Protein AF-A0A3S1CF19-F1 (afdb_monomer)

Nearest PDB structures (foldseek):
  8ibx-assembly1_C  TM=7.947E-01  e=5.192E-03  Bombyx mori
  8gh6-assembly1_A  TM=7.298E-01  e=7.192E-03  Bombyx mori
  8ibz-assembly1_C  TM=8.495E-01  e=3.475E-02  Bombyx mori

Secondary structure (DSSP, 8-state):
-HHHHHHHHHTTHHHHHHHHHTT---------B-TTS-B-HHHHHHHHHTT--THHHHHHHHHHHHHHHHHHHHHHHHHHHHHHTTTSGGGG-TT------TT--EEETTEEE--TTTSPEEETTEEE-TT--SHHHHHHHHHHHHHHHHHHHHS---HHHHHHHIIIIIHHHHHHHHHHS---HHHHHHHHHHHHHHHHHHHT--TT--HHHHH-SSSSS------HHHHHHHHHHHHHHHHHSSSS-----------------------

Foldseek 3Di:
DVVVQVVQQVQCPVVCVVCVVVVHDDDDQDFDADLLLDGDPSVLVVCVVVVQDDPSSVVVSNVSSVVSNVVSVVVVVVVCVVVVVVPPVVVVPPPDDDDDPPPDFDDRPNDTDDDLAVPWDDDPNDTAHPVNACPVVLVVLLVLLVVQLVVLVPDPDQLVVSQVCCAPPVLVVSLVSLLRHPHDLVSLVVSQVVVLVSNCVRVVHDPPDDPCNQCPPPDPDYDPHDRSSVVSVVSNVVVVVVVVVSPRDPDDDDPDDDDDDDDDDDDDDDD

Mean predicted aligned error: 18.98 Å

Organism: Elysia chlorotica (NCBI:txid188477)

Sequence (271 aa):
MEEAHIYKREKYLNLTKELRDAGYKAVIMPVEIGARGFIGSSAYDLLTKLSICGSGRTKAPKLLAEIAENSSQWIWSRR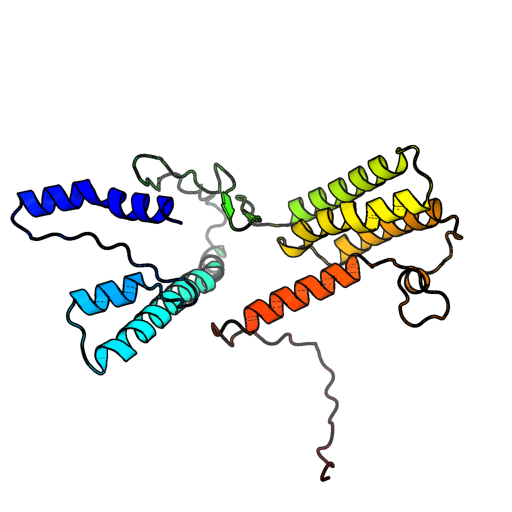NEMNEIQAEEVSQLVNKKRKVDASKIFTVAEQQIPTVSQEPVKSLGRWYDSSMKDTRRGLETTEQATEGLLAINRCGLHGKYKVWCLQFMLIPKLLWPLLVYEICSTTVEAIEAKINKFTRRWLGVPPGLTDVAMYCRTAKLKLPLKSILEEYKCGKARLFSMLEDSDGCKDSATFHKDGEEMESCHSCRSS

Solvent-accessible surface area (backbone atoms only — not comparable to full-atom values): 16645 Å² total; per-residue (Å²): 114,68,67,64,54,50,52,58,52,57,74,52,46,66,63,40,48,56,38,39,75,73,71,42,94,67,81,91,76,71,62,46,69,37,62,81,32,44,73,37,72,45,43,58,54,49,38,55,75,69,65,47,57,73,72,47,56,69,45,50,58,56,51,54,16,50,50,37,24,53,54,45,48,51,59,57,61,44,65,58,50,69,57,51,75,56,53,77,69,42,80,84,47,86,86,60,90,76,72,80,78,87,78,79,77,49,69,59,92,90,42,74,56,70,50,47,78,77,42,65,46,75,55,98,90,37,76,42,47,68,80,75,62,44,66,66,55,45,51,53,51,50,48,51,51,51,53,51,50,51,54,50,66,70,44,94,64,58,32,71,57,41,50,46,46,41,64,73,50,48,45,59,61,54,48,52,61,57,66,70,41,80,58,60,66,70,59,45,50,55,47,43,56,53,50,50,59,50,47,30,63,39,70,69,48,65,87,85,60,52,69,63,63,50,51,29,84,82,52,93,70,61,49,101,52,79,54,65,54,57,53,48,53,54,48,48,52,51,52,47,50,62,52,65,72,38,95,66,75,99,74,75,82,78,84,79,75,82,86,77,94,72,90,77,80,93,74,89,82,89,131

pLDDT: mean 73.04, std 21.35, range [25.11, 97.0]

Radius of gyration: 27.29 Å; Cα contacts (8 Å, |Δi|>4): 192; chains: 1; bounding box: 59×65×76 Å

Structure (mmCIF, N/CA/C/O backbone):
data_AF-A0A3S1CF19-F1
#
_entry.id   AF-A0A3S1CF19-F1
#
loop_
_atom_site.group_PDB
_atom_site.id
_atom_site.type_symbol
_atom_site.label_atom_id
_atom_site.label_alt_id
_atom_site.label_comp_id
_atom_site.label_asym_id
_atom_site.label_entity_id
_atom_site.label_seq_id
_atom_site.pdbx_PDB_ins_code
_atom_site.Cartn_x
_atom_site.Cartn_y
_atom_site.Cartn_z
_atom_site.occupancy
_atom_site.B_iso_or_equiv
_atom_site.auth_seq_id
_atom_site.auth_comp_id
_atom_site.auth_asym_id
_atom_site.auth_atom_id
_atom_site.pdbx_PDB_model_num
ATOM 1 N N . MET A 1 1 ? 3.106 -11.091 -27.776 1.00 47.53 1 MET A N 1
ATOM 2 C CA . MET A 1 1 ? 4.548 -11.411 -27.900 1.00 47.53 1 MET A CA 1
ATOM 3 C C . MET A 1 1 ? 4.976 -11.333 -29.365 1.00 47.53 1 MET A C 1
ATOM 5 O O . MET A 1 1 ? 5.947 -10.647 -29.650 1.00 47.53 1 MET A O 1
ATOM 9 N N . GLU A 1 2 ? 4.184 -11.898 -30.283 1.00 53.38 2 GLU A N 1
ATOM 10 C CA . GLU A 1 2 ? 4.379 -11.804 -31.742 1.00 53.38 2 GLU A CA 1
ATOM 11 C C . GLU A 1 2 ? 4.488 -10.361 -32.283 1.00 53.38 2 GLU A C 1
ATOM 13 O O . GLU A 1 2 ? 5.404 -10.049 -33.035 1.00 53.38 2 GLU A O 1
ATOM 18 N N . GLU A 1 3 ? 3.623 -9.442 -31.838 1.00 58.25 3 GLU A N 1
ATOM 19 C CA . GLU A 1 3 ? 3.576 -8.053 -32.341 1.00 58.25 3 GLU A CA 1
ATOM 20 C C . GLU A 1 3 ? 4.859 -7.250 -32.060 1.00 58.25 3 GLU A C 1
ATOM 22 O O . GLU A 1 3 ? 5.349 -6.521 -32.921 1.00 58.25 3 GLU A O 1
ATOM 27 N N . ALA A 1 4 ? 5.465 -7.426 -30.880 1.00 58.38 4 ALA A N 1
ATOM 28 C CA . ALA A 1 4 ? 6.726 -6.769 -30.530 1.00 58.38 4 ALA A CA 1
ATOM 29 C C . ALA A 1 4 ? 7.913 -7.342 -31.325 1.00 58.38 4 ALA A C 1
ATOM 31 O O . ALA A 1 4 ? 8.852 -6.615 -31.658 1.00 58.38 4 ALA A O 1
ATOM 32 N N . HIS A 1 5 ? 7.867 -8.637 -31.656 1.00 59.62 5 HIS A N 1
ATOM 33 C CA . HIS A 1 5 ? 8.849 -9.277 -32.530 1.00 59.62 5 HIS A CA 1
ATOM 34 C C . HIS A 1 5 ? 8.742 -8.784 -33.976 1.00 59.62 5 HIS A C 1
ATOM 36 O O . HIS A 1 5 ? 9.776 -8.529 -34.601 1.00 59.62 5 HIS A O 1
ATOM 42 N N . ILE A 1 6 ? 7.518 -8.611 -34.485 1.00 66.62 6 ILE A N 1
ATOM 43 C CA . ILE A 1 6 ? 7.246 -8.055 -35.817 1.00 66.62 6 ILE A CA 1
ATOM 44 C C . ILE A 1 6 ? 7.773 -6.619 -35.893 1.00 66.62 6 ILE A C 1
ATOM 46 O O . ILE A 1 6 ? 8.617 -6.327 -36.740 1.00 66.62 6 ILE A O 1
ATOM 50 N N . TYR A 1 7 ? 7.424 -5.772 -34.921 1.00 75.25 7 TYR A N 1
ATOM 51 C CA . TYR A 1 7 ? 7.901 -4.388 -34.852 1.00 75.25 7 TYR A CA 1
ATOM 52 C C . TYR A 1 7 ? 9.439 -4.279 -34.850 1.00 75.25 7 TYR A C 1
ATOM 54 O O . TYR A 1 7 ? 10.023 -3.511 -35.617 1.00 75.25 7 TYR A O 1
ATOM 62 N N . LYS A 1 8 ? 10.134 -5.084 -34.028 1.00 69.56 8 LYS A N 1
ATOM 63 C CA . LYS A 1 8 ? 11.612 -5.093 -33.974 1.00 69.56 8 LYS A CA 1
ATOM 64 C C . LYS A 1 8 ? 12.247 -5.519 -35.302 1.00 69.56 8 LYS A C 1
ATOM 66 O O . LYS A 1 8 ? 13.327 -5.034 -35.638 1.00 69.56 8 LYS A O 1
ATOM 71 N N . ARG A 1 9 ? 11.605 -6.427 -36.044 1.00 70.38 9 ARG A N 1
ATOM 72 C CA . ARG A 1 9 ? 12.078 -6.887 -37.357 1.00 70.38 9 ARG A CA 1
ATOM 73 C C . ARG A 1 9 ? 11.840 -5.827 -38.436 1.00 70.38 9 ARG A C 1
ATOM 75 O O . ARG A 1 9 ? 12.693 -5.653 -39.302 1.00 70.38 9 ARG A O 1
ATOM 82 N N . GLU A 1 10 ? 10.726 -5.106 -38.360 1.00 77.94 10 GLU A N 1
ATOM 83 C CA . GLU A 1 10 ? 10.344 -4.091 -39.345 1.00 77.94 10 GLU A CA 1
ATOM 84 C C . GLU A 1 10 ? 11.137 -2.786 -39.215 1.00 77.94 10 GLU A C 1
ATOM 86 O O . GLU A 1 10 ? 11.447 -2.149 -40.222 1.00 77.94 10 GLU A O 1
ATOM 91 N N . LYS A 1 11 ? 11.570 -2.439 -37.994 1.00 80.38 11 LYS A N 1
ATOM 92 C CA . LYS A 1 11 ? 12.299 -1.196 -37.686 1.00 80.38 11 LYS A CA 1
ATOM 93 C C . LYS A 1 11 ? 13.541 -0.947 -38.555 1.00 80.38 11 LYS A C 1
ATOM 95 O O . LYS A 1 11 ? 13.866 0.203 -38.829 1.00 80.38 11 LYS A O 1
ATOM 100 N N . TYR A 1 12 ? 14.238 -2.000 -38.986 1.00 81.19 12 TYR A N 1
ATOM 101 C CA . TYR A 1 12 ? 15.492 -1.894 -39.751 1.00 81.19 12 TYR A CA 1
ATOM 102 C C . TYR A 1 12 ? 15.366 -2.364 -41.209 1.00 81.19 12 TYR A C 1
ATOM 104 O O . TYR A 1 12 ? 16.373 -2.632 -41.871 1.00 81.19 12 TYR A O 1
ATOM 112 N N . LEU A 1 13 ? 14.138 -2.462 -41.735 1.00 81.75 13 LEU A N 1
ATOM 113 C CA . LEU A 1 13 ? 13.902 -2.894 -43.115 1.00 81.75 13 LEU A CA 1
ATOM 114 C C . LEU A 1 13 ? 14.466 -1.919 -44.148 1.00 81.75 13 LEU A C 1
ATOM 116 O O . LEU A 1 13 ? 15.074 -2.373 -45.114 1.00 81.75 13 LEU A O 1
ATOM 120 N N . ASN A 1 14 ? 14.315 -0.609 -43.938 1.00 84.25 14 ASN A N 1
ATOM 121 C CA . ASN A 1 14 ? 14.836 0.403 -44.866 1.00 84.25 14 ASN A CA 1
ATOM 122 C C . ASN A 1 14 ? 16.367 0.353 -44.939 1.00 84.25 14 ASN A C 1
ATOM 124 O O . ASN A 1 14 ? 16.919 0.211 -46.024 1.00 84.25 14 ASN A O 1
ATOM 128 N N . LEU A 1 15 ? 17.036 0.281 -43.783 1.00 84.62 15 LEU A N 1
ATOM 129 C CA . LEU A 1 15 ? 18.491 0.116 -43.709 1.00 84.62 15 LEU A CA 1
ATOM 130 C C . LEU A 1 15 ? 18.969 -1.168 -44.411 1.00 84.62 15 LEU A C 1
ATOM 132 O O . LEU A 1 15 ? 20.003 -1.194 -45.067 1.00 84.62 15 LEU A O 1
ATOM 136 N N . THR A 1 16 ? 18.200 -2.252 -44.304 1.00 83.00 16 THR A N 1
ATOM 137 C CA . THR A 1 16 ? 18.532 -3.520 -44.970 1.00 83.00 16 THR A CA 1
ATOM 138 C C . THR A 1 16 ? 18.382 -3.433 -46.488 1.00 83.00 16 THR A C 1
ATOM 140 O O . THR A 1 16 ? 19.134 -4.100 -47.198 1.00 83.00 16 THR A O 1
ATOM 143 N N . LYS A 1 17 ? 17.433 -2.634 -46.993 1.00 85.69 17 LYS A N 1
ATOM 144 C CA . LYS A 1 17 ? 17.280 -2.368 -48.431 1.00 85.69 17 LYS A CA 1
ATOM 145 C C . LYS A 1 17 ? 18.463 -1.559 -48.953 1.00 85.69 17 LYS A C 1
ATOM 147 O O . LYS A 1 17 ? 19.132 -2.033 -49.857 1.00 85.69 17 LYS A O 1
ATOM 152 N N . GLU A 1 18 ? 18.806 -0.458 -48.288 1.00 89.25 18 GLU A N 1
ATOM 153 C CA . GLU A 1 18 ? 19.963 0.377 -48.647 1.00 89.25 18 GLU A CA 1
ATOM 154 C C . GLU A 1 18 ? 21.270 -0.430 -48.690 1.00 89.25 18 GLU A C 1
ATOM 156 O O . GLU A 1 18 ? 22.051 -0.320 -49.633 1.00 89.25 18 GLU A O 1
ATOM 161 N N . LEU A 1 19 ? 21.488 -1.312 -47.708 1.00 86.38 19 LEU A N 1
ATOM 162 C CA . LEU A 1 19 ? 22.663 -2.185 -47.681 1.00 86.38 19 LEU A CA 1
ATOM 163 C C . LEU A 1 19 ? 22.677 -3.193 -48.838 1.00 86.38 19 LEU A C 1
ATOM 165 O O . LEU A 1 19 ? 23.743 -3.484 -49.374 1.00 86.38 19 LEU A O 1
ATOM 169 N N . ARG A 1 20 ? 21.515 -3.720 -49.238 1.00 88.19 20 ARG A N 1
ATOM 170 C CA . ARG A 1 20 ? 21.406 -4.638 -50.383 1.00 88.19 20 ARG A CA 1
ATOM 171 C C . ARG A 1 20 ? 21.598 -3.924 -51.712 1.00 88.19 20 ARG A C 1
ATOM 173 O O . ARG A 1 20 ? 22.269 -4.475 -52.579 1.00 88.19 20 ARG A O 1
ATOM 180 N N . ASP A 1 21 ? 21.079 -2.709 -51.836 1.00 90.31 21 ASP A N 1
ATOM 181 C CA . ASP A 1 21 ? 21.252 -1.862 -53.017 1.00 90.31 21 ASP A CA 1
ATOM 182 C C . ASP A 1 21 ? 22.724 -1.442 -53.180 1.00 90.31 21 ASP A C 1
ATOM 184 O O . ASP A 1 21 ? 23.239 -1.382 -54.293 1.00 90.31 21 ASP A O 1
ATOM 188 N N . ALA A 1 22 ? 23.446 -1.273 -52.067 1.00 91.06 22 ALA A N 1
ATOM 189 C CA . ALA A 1 22 ? 24.898 -1.090 -52.038 1.00 91.06 22 ALA A CA 1
ATOM 190 C C . ALA A 1 22 ? 25.710 -2.391 -52.256 1.00 91.06 22 ALA A C 1
ATOM 192 O O . ALA A 1 22 ? 26.938 -2.371 -52.181 1.00 91.06 22 ALA A O 1
ATOM 193 N N . GLY A 1 23 ? 25.051 -3.527 -52.518 1.00 90.56 23 GLY A N 1
ATOM 194 C CA . GLY A 1 23 ? 25.684 -4.811 -52.837 1.00 90.56 23 GLY A CA 1
ATOM 195 C C . GLY A 1 23 ? 26.024 -5.705 -51.637 1.00 90.56 23 GLY A C 1
ATOM 196 O O . GLY A 1 23 ? 26.622 -6.767 -51.819 1.00 90.56 23 GLY A O 1
ATOM 197 N N . TYR A 1 24 ? 25.639 -5.334 -50.412 1.00 87.50 24 TYR A N 1
ATOM 198 C CA . TYR A 1 24 ? 25.895 -6.136 -49.212 1.00 87.50 24 TYR A CA 1
ATOM 199 C C . TYR A 1 24 ? 24.787 -7.159 -48.936 1.00 87.50 24 TYR A C 1
ATOM 201 O O . TYR A 1 24 ? 23.587 -6.904 -49.061 1.00 87.50 24 TYR A O 1
ATOM 209 N N . LYS A 1 25 ? 25.178 -8.339 -48.443 1.00 80.88 25 LYS A N 1
ATOM 210 C CA . LYS A 1 25 ? 24.231 -9.365 -47.988 1.00 80.88 25 LYS A CA 1
ATOM 211 C C . LYS A 1 25 ? 23.787 -9.086 -46.548 1.00 80.88 25 LYS A C 1
ATOM 213 O O . LYS A 1 25 ? 24.444 -9.503 -45.601 1.00 80.88 25 LYS A O 1
ATOM 218 N N . ALA A 1 26 ? 22.649 -8.410 -46.386 1.00 81.69 26 ALA A N 1
ATOM 219 C CA . ALA A 1 26 ? 22.103 -8.037 -45.077 1.00 81.69 26 ALA A CA 1
ATOM 220 C C . ALA A 1 26 ? 20.913 -8.919 -44.632 1.00 81.69 26 ALA A C 1
ATOM 222 O O . ALA A 1 26 ? 19.978 -9.181 -45.405 1.00 81.69 26 ALA A O 1
ATOM 223 N N . VAL A 1 27 ? 20.936 -9.356 -43.364 1.00 80.06 27 VAL A N 1
ATOM 224 C CA . VAL A 1 27 ? 19.894 -10.167 -42.706 1.00 80.06 27 VAL A CA 1
ATOM 225 C C . VAL A 1 27 ? 19.562 -9.563 -41.340 1.00 80.06 27 VAL A C 1
ATOM 227 O O . VAL A 1 27 ? 20.445 -9.416 -40.501 1.00 80.06 27 VAL A O 1
ATOM 230 N N . ILE A 1 28 ? 18.283 -9.259 -41.099 1.00 82.88 28 ILE A N 1
ATOM 231 C CA . ILE A 1 28 ? 17.804 -8.759 -39.803 1.00 82.88 28 ILE A CA 1
ATOM 232 C C . ILE A 1 28 ? 17.510 -9.938 -38.882 1.00 82.88 28 ILE A C 1
ATOM 234 O O . ILE A 1 28 ? 16.749 -10.840 -39.243 1.00 82.88 28 ILE A O 1
ATOM 238 N N . MET A 1 29 ? 18.056 -9.899 -37.669 1.00 78.19 29 MET A N 1
ATOM 239 C CA . MET A 1 29 ? 17.714 -10.847 -36.614 1.00 78.19 29 MET A CA 1
ATOM 240 C C . MET A 1 29 ? 17.439 -10.116 -35.302 1.00 78.19 29 MET A C 1
ATOM 242 O O . MET A 1 29 ? 18.362 -9.540 -34.730 1.00 78.19 29 MET A O 1
ATOM 246 N N . PRO A 1 30 ? 16.185 -10.120 -34.818 1.00 79.38 30 PRO A N 1
ATOM 247 C CA . PRO A 1 30 ? 15.879 -9.594 -33.500 1.00 79.38 30 PRO A CA 1
ATOM 248 C C . PRO A 1 30 ? 16.393 -10.576 -32.447 1.00 79.38 30 PRO A C 1
ATOM 250 O O . PRO A 1 30 ? 16.004 -11.742 -32.443 1.00 79.38 30 PRO A O 1
ATOM 253 N N . VAL A 1 31 ? 17.263 -10.094 -31.567 1.00 82.88 31 VAL A N 1
ATOM 254 C CA . VAL A 1 31 ? 17.882 -10.886 -30.502 1.00 82.88 31 VAL A CA 1
ATOM 255 C C . VAL A 1 31 ? 17.415 -10.327 -29.172 1.00 82.88 31 VAL A C 1
ATOM 257 O O . VAL A 1 31 ? 17.463 -9.117 -28.952 1.00 82.88 31 VAL A O 1
ATOM 260 N N . GLU A 1 32 ? 16.925 -11.200 -28.301 1.00 81.19 32 GLU A N 1
ATOM 261 C CA . GLU A 1 32 ? 16.411 -10.804 -26.995 1.00 81.19 32 GLU A CA 1
ATOM 262 C C . GLU A 1 32 ? 17.394 -11.189 -25.896 1.00 81.19 32 GLU A C 1
ATOM 264 O O . GLU A 1 32 ? 17.657 -12.369 -25.664 1.00 81.19 32 GLU A O 1
ATOM 269 N N . ILE A 1 33 ? 17.927 -10.170 -25.223 1.00 83.00 33 ILE A N 1
ATOM 270 C CA . ILE A 1 33 ? 18.772 -10.311 -24.040 1.00 83.00 33 ILE A CA 1
ATOM 271 C C . ILE A 1 33 ? 18.174 -9.399 -22.968 1.00 83.00 33 ILE A C 1
ATOM 273 O O . ILE A 1 33 ? 17.975 -8.204 -23.190 1.00 83.00 33 ILE A O 1
ATOM 277 N N . GLY A 1 34 ? 17.804 -9.982 -21.835 1.00 75.94 34 GLY A N 1
ATOM 278 C CA . GLY A 1 34 ? 17.243 -9.276 -20.695 1.00 75.94 34 GLY A CA 1
ATOM 279 C C . GLY A 1 34 ? 18.326 -8.552 -19.904 1.00 75.94 34 GLY A C 1
ATOM 280 O O . GLY A 1 34 ? 19.457 -9.016 -19.811 1.00 75.94 34 GLY A 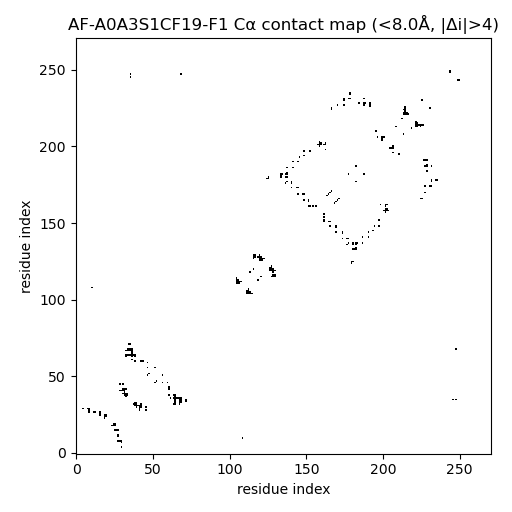O 1
ATOM 281 N N . ALA A 1 35 ? 17.949 -7.442 -19.271 1.00 72.12 35 ALA A N 1
ATOM 282 C CA . ALA A 1 35 ? 18.854 -6.633 -18.452 1.00 72.12 35 ALA A CA 1
ATOM 283 C C . ALA A 1 35 ? 19.465 -7.393 -17.256 1.00 72.12 35 ALA A C 1
ATOM 285 O O . ALA A 1 35 ? 20.487 -6.981 -16.741 1.00 72.12 35 ALA A O 1
ATOM 286 N N . ARG A 1 36 ? 18.868 -8.515 -16.830 1.00 70.88 36 ARG A N 1
ATOM 287 C CA . ARG A 1 36 ? 19.399 -9.404 -15.775 1.00 70.88 36 ARG A CA 1
ATOM 288 C C . ARG A 1 36 ? 20.125 -10.630 -16.337 1.00 70.88 36 ARG A C 1
ATOM 290 O O . ARG A 1 36 ? 19.996 -11.724 -15.802 1.00 70.88 36 ARG A O 1
ATOM 297 N N . GLY A 1 37 ? 20.709 -10.503 -17.524 1.00 72.31 37 GLY A N 1
ATOM 298 C CA . GLY A 1 37 ? 21.394 -11.613 -18.182 1.00 72.31 37 GLY A CA 1
ATOM 299 C C . GLY A 1 37 ? 20.486 -12.744 -18.691 1.00 72.31 37 GLY A C 1
ATOM 300 O O . GLY A 1 37 ? 20.975 -13.809 -19.058 1.00 72.31 37 GLY A O 1
ATOM 301 N N . PHE A 1 38 ? 19.163 -12.552 -18.758 1.00 79.50 38 PHE A N 1
ATOM 302 C CA . PHE A 1 38 ? 18.274 -13.546 -19.372 1.00 79.50 38 PHE A CA 1
ATOM 303 C C . PHE A 1 38 ? 18.522 -13.627 -20.882 1.00 79.50 38 PHE A C 1
ATOM 305 O O . PHE A 1 38 ? 18.544 -12.607 -21.564 1.00 79.50 38 PHE A O 1
ATOM 312 N N . ILE A 1 39 ? 18.646 -14.832 -21.431 1.00 82.88 39 ILE A N 1
ATOM 313 C CA . ILE A 1 39 ? 18.958 -15.038 -22.849 1.00 82.88 39 ILE A CA 1
ATOM 314 C C . ILE A 1 39 ? 17.767 -15.695 -23.533 1.00 82.88 39 ILE A C 1
ATOM 316 O O . ILE A 1 39 ? 17.426 -16.839 -23.233 1.00 82.88 39 ILE A O 1
ATOM 320 N N . GLY A 1 40 ? 17.150 -14.984 -24.476 1.00 78.31 40 GLY A N 1
ATOM 321 C CA . GLY A 1 40 ? 16.067 -15.524 -25.291 1.00 78.31 40 GLY A CA 1
ATOM 322 C C . GLY A 1 40 ? 16.552 -16.576 -26.293 1.00 78.31 40 GLY A C 1
ATOM 323 O O . GLY A 1 40 ? 17.715 -16.592 -26.702 1.00 78.31 40 GLY A O 1
ATOM 324 N N . SER A 1 41 ? 15.636 -17.433 -26.754 1.00 79.00 41 SER A N 1
ATOM 325 C CA . SER A 1 41 ? 15.902 -18.453 -27.787 1.00 79.00 41 SER A CA 1
ATOM 326 C C . SER A 1 41 ? 16.517 -17.860 -29.063 1.00 79.00 41 SER A C 1
ATOM 328 O O . SER A 1 41 ? 17.422 -18.448 -29.652 1.00 79.00 41 SER A O 1
ATOM 330 N N . SER A 1 42 ? 16.118 -16.638 -29.423 1.00 82.62 42 SER A N 1
ATOM 331 C CA . SER A 1 42 ? 16.636 -15.885 -30.572 1.00 82.62 42 SER A CA 1
ATOM 332 C C . SER A 1 42 ? 18.150 -15.633 -30.539 1.00 82.62 42 SER A C 1
ATOM 334 O O . SER A 1 42 ? 18.784 -15.558 -31.594 1.00 82.62 42 SER A O 1
ATOM 336 N N . ALA A 1 43 ? 18.762 -15.539 -29.355 1.00 81.88 43 ALA A N 1
ATOM 337 C CA . ALA A 1 43 ? 20.212 -15.410 -29.233 1.00 81.88 43 ALA A CA 1
ATOM 338 C C . ALA A 1 43 ? 20.928 -16.716 -29.609 1.00 81.88 43 ALA A C 1
ATOM 340 O O . ALA A 1 43 ? 21.968 -16.687 -30.264 1.00 81.88 43 ALA A O 1
ATOM 341 N N . TYR A 1 44 ? 20.352 -17.871 -29.272 1.00 81.56 44 TYR A N 1
ATOM 342 C CA . TYR A 1 44 ? 20.899 -19.169 -29.671 1.00 81.56 44 TYR A CA 1
ATOM 343 C C . TYR A 1 44 ? 20.784 -19.396 -31.186 1.00 81.56 44 TYR A C 1
ATOM 345 O O . TYR A 1 44 ? 21.700 -19.958 -31.799 1.00 81.56 44 TYR A O 1
ATOM 353 N N . ASP A 1 45 ? 19.715 -18.894 -31.806 1.00 82.38 45 ASP A N 1
ATOM 354 C CA . ASP A 1 45 ? 19.543 -18.910 -33.263 1.00 82.38 45 ASP A CA 1
ATOM 355 C C . ASP A 1 45 ? 20.578 -18.023 -33.972 1.00 82.38 45 ASP A C 1
ATOM 357 O O . ASP A 1 45 ? 21.142 -18.422 -34.997 1.00 82.38 45 ASP A O 1
ATOM 361 N N . LEU A 1 46 ? 20.887 -16.847 -33.406 1.00 85.00 46 LEU A N 1
ATOM 362 C CA . LEU A 1 46 ? 21.975 -15.985 -33.878 1.00 85.00 46 LEU A CA 1
ATOM 363 C C . LEU A 1 46 ? 23.318 -16.723 -33.829 1.00 85.00 46 LEU A C 1
ATOM 365 O O . LEU A 1 46 ? 24.023 -16.762 -34.835 1.00 85.00 46 LEU A O 1
ATOM 369 N N . LEU A 1 47 ? 23.668 -17.319 -32.685 1.00 84.38 47 LEU A N 1
ATOM 370 C CA . LEU A 1 47 ? 24.948 -18.019 -32.511 1.00 84.38 47 LEU A CA 1
ATOM 371 C C . LEU A 1 47 ? 25.100 -19.180 -33.502 1.00 84.38 47 LEU A C 1
ATOM 373 O O . LEU A 1 47 ? 26.180 -19.392 -34.051 1.00 84.38 47 LEU A O 1
ATOM 377 N N . THR A 1 48 ? 24.001 -19.885 -33.780 1.00 83.12 48 THR A N 1
ATOM 378 C CA . THR A 1 48 ? 23.968 -20.965 -34.773 1.00 83.12 48 THR A CA 1
ATOM 379 C C . THR A 1 48 ? 24.212 -20.426 -36.186 1.00 83.12 48 THR A C 1
ATOM 381 O O . THR A 1 48 ? 25.006 -20.994 -36.931 1.00 83.12 48 THR A O 1
ATOM 384 N N . LYS A 1 49 ? 23.602 -19.292 -36.552 1.00 82.56 49 LYS A N 1
ATOM 385 C CA . LYS A 1 49 ? 23.816 -18.648 -37.861 1.00 82.56 49 LYS A CA 1
ATOM 386 C C . LYS A 1 49 ? 25.199 -18.025 -38.024 1.00 82.56 49 LYS A C 1
ATOM 388 O O . LYS A 1 49 ? 25.717 -17.998 -39.135 1.00 82.56 49 LYS A O 1
ATOM 393 N N . LEU A 1 50 ? 25.809 -17.569 -36.933 1.00 83.69 50 LEU A N 1
ATOM 394 C CA . LEU A 1 50 ? 27.200 -17.112 -36.910 1.00 83.69 50 LEU A CA 1
ATOM 395 C C . LEU A 1 50 ? 28.207 -18.272 -36.883 1.00 83.69 50 LEU A C 1
ATOM 397 O O . LEU A 1 50 ? 29.407 -18.030 -36.811 1.00 83.69 50 LEU A O 1
ATOM 401 N N . SER A 1 51 ? 27.738 -19.524 -36.965 1.00 83.44 51 SER A N 1
ATOM 402 C CA . SER A 1 51 ? 28.574 -20.731 -36.943 1.00 83.44 51 SER A CA 1
ATOM 403 C C . SER A 1 51 ? 29.462 -20.832 -35.694 1.00 83.44 51 SER A C 1
ATOM 405 O O . SER A 1 51 ? 30.568 -21.371 -35.741 1.00 83.44 51 SER A O 1
ATOM 407 N N . ILE A 1 52 ? 28.982 -20.321 -34.553 1.00 78.56 52 ILE A N 1
ATOM 408 C CA . ILE A 1 52 ? 29.685 -20.431 -33.272 1.00 78.56 52 ILE A CA 1
ATOM 409 C C . ILE A 1 52 ? 29.443 -21.836 -32.713 1.00 78.56 52 ILE A C 1
ATOM 411 O O . ILE A 1 52 ? 28.367 -22.165 -32.209 1.00 78.56 52 ILE A O 1
ATOM 415 N N . CYS A 1 53 ? 30.471 -22.675 -32.818 1.00 73.69 53 CYS A N 1
ATOM 416 C CA . CYS A 1 53 ? 30.422 -24.098 -32.494 1.00 73.69 53 CYS A CA 1
ATOM 417 C C . CYS A 1 53 ? 31.256 -24.451 -31.249 1.00 73.69 53 CYS A C 1
ATOM 419 O O . CYS A 1 53 ? 32.074 -23.667 -30.763 1.00 73.69 53 CYS A O 1
ATOM 421 N N . GLY A 1 54 ? 31.048 -25.663 -30.725 1.00 76.06 54 GLY A N 1
ATOM 422 C CA . GLY A 1 54 ? 31.842 -26.215 -29.624 1.00 76.06 54 GLY A CA 1
ATOM 423 C C . GLY A 1 54 ? 31.756 -25.393 -28.334 1.00 76.06 54 GLY A C 1
ATOM 424 O O . GLY A 1 54 ? 30.676 -24.968 -27.923 1.00 76.06 54 GLY A O 1
ATOM 425 N N . SER A 1 55 ? 32.903 -25.149 -27.693 1.00 70.06 55 SER A N 1
ATOM 426 C CA . SER A 1 55 ? 32.991 -24.395 -26.432 1.00 70.06 55 SER A CA 1
ATOM 427 C C . SER A 1 55 ? 32.548 -22.930 -26.557 1.00 70.06 55 SER A C 1
ATOM 429 O O . SER A 1 55 ? 32.148 -22.324 -25.564 1.00 70.06 55 SER A O 1
ATOM 431 N N . GLY A 1 56 ? 32.544 -22.364 -27.769 1.00 71.88 56 GLY A N 1
ATOM 432 C CA . GLY A 1 56 ? 31.999 -21.030 -28.030 1.00 71.88 56 GLY A CA 1
ATOM 433 C C . GLY A 1 56 ? 30.487 -20.956 -27.801 1.00 71.88 56 GLY A C 1
ATOM 434 O O . GLY A 1 56 ? 29.989 -19.942 -27.321 1.00 71.88 56 GLY A O 1
ATOM 435 N N . ARG A 1 57 ? 29.756 -22.052 -28.045 1.00 76.12 57 ARG A N 1
ATOM 436 C CA . ARG A 1 57 ? 28.291 -22.109 -27.905 1.00 76.12 57 ARG A CA 1
ATOM 437 C C . ARG A 1 57 ? 27.826 -22.089 -26.448 1.00 76.12 57 ARG A C 1
ATOM 439 O O . ARG A 1 57 ? 26.713 -21.657 -26.175 1.00 76.12 57 ARG A O 1
ATOM 446 N N . THR A 1 58 ? 28.671 -22.528 -25.515 1.00 70.88 58 THR A N 1
ATOM 447 C CA . THR A 1 58 ? 28.384 -22.498 -24.071 1.00 70.88 58 THR A CA 1
ATOM 448 C C . THR A 1 58 ? 28.913 -21.237 -23.387 1.00 70.88 58 THR A C 1
ATOM 450 O O . THR A 1 58 ? 28.358 -20.821 -22.372 1.00 70.88 58 THR A O 1
ATOM 453 N N . LYS A 1 59 ? 29.961 -20.610 -23.939 1.00 76.56 59 LYS A N 1
ATOM 454 C CA . LYS A 1 59 ? 30.571 -19.382 -23.401 1.00 76.56 59 LYS A CA 1
ATOM 455 C C . LYS A 1 59 ? 29.902 -18.102 -23.901 1.00 76.56 59 LYS A C 1
ATOM 457 O O . LYS A 1 59 ? 29.679 -17.196 -23.107 1.00 76.56 59 LYS A O 1
ATOM 462 N N . ALA A 1 60 ? 29.557 -18.027 -25.187 1.00 80.75 60 ALA A N 1
ATOM 463 C CA . ALA A 1 60 ? 28.992 -16.819 -25.788 1.00 80.75 60 ALA A CA 1
ATOM 464 C C . ALA A 1 60 ? 27.668 -16.363 -25.146 1.00 80.75 60 ALA A C 1
ATOM 466 O O . ALA A 1 60 ? 27.537 -15.168 -24.901 1.00 80.75 60 ALA A O 1
ATOM 467 N N . PRO A 1 61 ? 26.719 -17.256 -24.791 1.00 81.19 61 PRO A N 1
ATOM 468 C CA . PRO A 1 61 ? 25.526 -16.843 -24.063 1.00 81.19 61 PRO A CA 1
ATOM 469 C C . PRO A 1 61 ? 25.877 -16.222 -22.702 1.00 81.19 61 PRO A C 1
ATOM 471 O O . PRO A 1 61 ? 25.417 -15.131 -22.393 1.00 81.19 61 PRO A O 1
ATOM 474 N N . LYS A 1 62 ? 26.756 -16.860 -21.920 1.00 78.56 62 LYS A N 1
ATOM 475 C CA . LYS A 1 62 ? 27.156 -16.367 -20.590 1.00 78.56 62 LYS A CA 1
ATOM 476 C C . LYS A 1 62 ? 27.797 -14.982 -20.655 1.00 78.56 62 LYS A C 1
ATOM 478 O O . LYS A 1 62 ? 27.433 -14.116 -19.877 1.00 78.56 62 LYS A O 1
ATOM 483 N N . LEU A 1 63 ? 28.673 -14.765 -21.635 1.00 81.00 63 LEU A N 1
ATOM 484 C CA . LEU A 1 63 ? 29.280 -13.456 -21.879 1.00 81.00 63 LEU A CA 1
ATOM 485 C C . LEU A 1 63 ? 28.242 -12.413 -22.304 1.00 81.00 63 LEU A C 1
ATOM 487 O O . LEU A 1 63 ? 28.285 -11.284 -21.838 1.00 81.00 63 LEU A O 1
ATOM 491 N N . LEU A 1 64 ? 27.294 -12.773 -23.174 1.00 80.69 64 LEU A N 1
ATOM 492 C CA . LEU A 1 64 ? 26.213 -11.867 -23.577 1.00 80.69 64 LEU A CA 1
ATOM 493 C C . LEU A 1 64 ? 25.319 -11.480 -22.393 1.00 80.69 64 LEU A C 1
ATOM 495 O O . LEU A 1 64 ? 24.917 -10.323 -22.292 1.00 80.69 64 LEU A O 1
ATOM 499 N N . ALA A 1 65 ? 25.031 -12.433 -21.508 1.00 76.69 65 ALA A N 1
ATOM 500 C CA . ALA A 1 65 ? 24.286 -12.199 -20.280 1.00 76.69 65 ALA A CA 1
ATOM 501 C C . ALA A 1 65 ? 25.034 -11.253 -19.336 1.00 76.69 65 ALA A C 1
ATOM 503 O O . ALA A 1 65 ? 24.486 -10.221 -18.959 1.00 76.69 65 ALA A O 1
ATOM 504 N N . GLU A 1 66 ? 26.296 -11.565 -19.043 1.00 75.62 66 GLU A N 1
ATOM 505 C CA . GLU A 1 66 ? 27.174 -10.779 -18.173 1.00 75.62 66 GLU A CA 1
ATOM 506 C C . GLU A 1 66 ? 27.377 -9.353 -18.705 1.00 75.62 66 GLU A C 1
ATOM 508 O O . GLU A 1 66 ? 27.286 -8.385 -17.960 1.00 75.62 66 GLU A O 1
ATOM 513 N N . ILE A 1 67 ? 27.591 -9.186 -20.014 1.00 78.06 67 ILE A N 1
ATOM 514 C CA . ILE A 1 67 ? 27.736 -7.860 -20.630 1.00 78.06 67 ILE A CA 1
ATOM 515 C C . ILE A 1 67 ? 26.438 -7.061 -20.515 1.00 78.06 67 ILE A C 1
ATOM 517 O O . ILE A 1 67 ? 26.486 -5.871 -20.202 1.00 78.06 67 ILE A O 1
ATOM 521 N N . ALA A 1 68 ? 25.283 -7.678 -20.779 1.00 80.31 68 ALA A N 1
ATOM 522 C CA . ALA A 1 68 ? 23.995 -6.998 -20.665 1.00 80.31 68 ALA A CA 1
ATOM 523 C C . ALA A 1 68 ? 23.716 -6.568 -19.220 1.00 80.31 68 ALA A C 1
ATOM 525 O O . ALA A 1 68 ? 23.267 -5.445 -18.982 1.00 80.31 68 ALA A O 1
ATOM 526 N N . GLU A 1 69 ? 24.047 -7.437 -18.272 1.00 75.62 69 GLU A N 1
ATOM 527 C CA . GLU A 1 69 ? 23.932 -7.189 -16.845 1.00 75.62 69 GLU A CA 1
ATOM 528 C C . GLU A 1 69 ? 24.858 -6.061 -16.392 1.00 75.62 69 GLU A C 1
ATOM 530 O O . GLU A 1 69 ? 24.358 -5.034 -15.938 1.00 75.62 69 GLU A O 1
ATOM 535 N N . ASN A 1 70 ? 26.165 -6.171 -16.642 1.00 75.38 70 ASN A N 1
ATOM 536 C CA . ASN A 1 70 ? 27.163 -5.153 -16.306 1.00 75.38 70 ASN A CA 1
ATOM 537 C C . ASN A 1 70 ? 26.837 -3.799 -16.940 1.00 75.38 70 ASN A C 1
ATOM 539 O O . ASN A 1 70 ? 26.971 -2.758 -16.301 1.00 75.38 70 ASN A O 1
ATOM 543 N N . SER A 1 71 ? 26.368 -3.790 -18.191 1.00 73.69 71 SER A N 1
ATOM 544 C CA . SER A 1 71 ? 25.961 -2.554 -18.868 1.00 73.69 71 SER A CA 1
ATOM 545 C C . SER A 1 71 ? 24.749 -1.923 -18.185 1.00 73.69 71 SER A C 1
ATOM 547 O O . SER A 1 71 ? 24.709 -0.711 -17.977 1.00 73.69 71 SER A O 1
ATOM 549 N N . SER A 1 72 ? 23.759 -2.734 -17.807 1.00 71.38 72 SER A N 1
ATOM 550 C CA . SER A 1 72 ? 22.563 -2.250 -17.116 1.00 71.38 72 SER A CA 1
ATOM 551 C C . SER A 1 72 ? 22.862 -1.785 -15.686 1.00 71.38 72 SER A C 1
ATOM 553 O O . SER A 1 72 ? 22.358 -0.742 -15.266 1.00 71.38 72 SER A O 1
ATOM 555 N N . GLN A 1 73 ? 23.742 -2.498 -14.978 1.00 67.81 73 GLN A N 1
ATOM 556 C CA . GLN A 1 73 ? 24.233 -2.162 -13.648 1.00 67.81 73 GLN A CA 1
ATOM 557 C C . GLN A 1 73 ? 25.041 -0.871 -13.691 1.00 67.81 73 GLN A C 1
ATOM 559 O O . GLN A 1 73 ? 24.809 0.009 -12.874 1.00 67.81 73 GLN A O 1
ATOM 564 N N . TRP A 1 74 ? 25.931 -0.703 -14.669 1.00 73.25 74 TRP A N 1
ATOM 565 C CA . TRP A 1 74 ? 26.697 0.528 -14.839 1.00 73.25 74 TRP A CA 1
ATOM 566 C C . TRP A 1 74 ? 25.776 1.737 -15.032 1.00 73.25 74 TRP A C 1
ATOM 568 O O . TRP A 1 74 ? 25.947 2.749 -14.354 1.00 73.25 74 TRP A O 1
ATOM 578 N N . ILE A 1 75 ? 24.749 1.612 -15.882 1.00 69.56 75 ILE A N 1
ATOM 579 C CA . ILE A 1 75 ? 23.723 2.652 -16.075 1.00 69.56 75 ILE A CA 1
ATOM 580 C C . ILE A 1 75 ? 22.977 2.938 -14.762 1.00 69.56 75 ILE A C 1
ATOM 582 O O . ILE A 1 75 ? 22.682 4.095 -14.454 1.00 69.56 75 ILE A O 1
ATOM 586 N N . TRP A 1 76 ? 22.674 1.901 -13.980 1.00 66.81 76 TRP A N 1
ATOM 587 C CA . TRP A 1 76 ? 21.965 2.027 -12.709 1.00 66.81 76 TRP A CA 1
ATOM 588 C C . TRP A 1 76 ? 22.823 2.671 -11.609 1.00 66.81 76 TRP A C 1
ATOM 590 O O . TRP A 1 76 ? 22.356 3.600 -10.954 1.00 66.81 76 TRP A O 1
ATOM 600 N N . SER A 1 77 ? 24.081 2.258 -11.447 1.00 59.19 77 SER A N 1
ATOM 601 C CA . SER A 1 77 ? 25.005 2.778 -10.430 1.00 59.19 77 SER A CA 1
ATOM 602 C C . SER A 1 77 ? 25.419 4.224 -10.715 1.00 59.19 77 SER A C 1
ATOM 604 O O . SER A 1 77 ? 25.472 5.050 -9.805 1.00 59.19 77 SER A O 1
ATOM 606 N N . ARG A 1 78 ? 25.613 4.595 -11.991 1.00 58.47 78 ARG A N 1
ATOM 607 C CA . ARG A 1 78 ? 25.912 5.989 -12.371 1.00 58.47 78 ARG A CA 1
ATOM 608 C C . ARG A 1 78 ? 24.733 6.945 -12.191 1.00 58.47 78 ARG A C 1
ATOM 610 O O . ARG A 1 78 ? 24.933 8.157 -12.246 1.00 58.47 78 ARG A O 1
ATOM 617 N N . ARG A 1 79 ? 23.515 6.441 -11.959 1.00 57.41 79 ARG A N 1
ATOM 618 C CA . ARG A 1 79 ? 22.317 7.273 -11.759 1.00 57.41 79 ARG A CA 1
ATOM 619 C C . ARG A 1 79 ? 22.483 8.270 -10.609 1.00 57.41 79 ARG A C 1
ATOM 621 O O . ARG A 1 79 ? 21.923 9.362 -10.687 1.00 57.41 79 ARG A O 1
ATOM 628 N N . ASN A 1 80 ? 23.241 7.899 -9.575 1.00 49.03 80 ASN A N 1
ATOM 629 C CA . ASN A 1 80 ? 23.505 8.757 -8.421 1.00 49.03 80 ASN A CA 1
ATOM 630 C C . ASN A 1 80 ? 24.852 9.492 -8.522 1.00 49.03 80 ASN A C 1
ATOM 632 O O . ASN A 1 80 ? 24.910 10.658 -8.155 1.00 49.03 80 ASN A O 1
ATOM 636 N N . GLU A 1 81 ? 25.898 8.893 -9.102 1.00 48.44 81 GLU A N 1
ATOM 637 C CA . GLU A 1 81 ? 27.191 9.578 -9.302 1.00 48.44 81 GLU A CA 1
ATOM 638 C C . GLU A 1 81 ? 27.115 10.749 -10.300 1.00 48.44 81 GLU A C 1
ATOM 640 O O . GLU A 1 81 ? 27.837 11.736 -10.158 1.00 48.44 81 GLU A O 1
ATOM 645 N N . MET A 1 82 ? 26.189 10.712 -11.268 1.00 45.16 82 MET A N 1
ATOM 646 C CA . MET A 1 82 ? 25.884 11.887 -12.099 1.00 45.16 82 MET A CA 1
ATOM 647 C C . MET A 1 82 ? 25.269 13.054 -11.301 1.00 45.16 82 MET A C 1
ATOM 649 O O . MET A 1 82 ? 25.203 14.162 -11.832 1.00 45.16 82 MET A O 1
ATOM 653 N N . ASN A 1 83 ? 24.860 12.834 -10.043 1.00 45.59 83 ASN A N 1
ATOM 654 C CA . ASN A 1 83 ? 24.462 13.888 -9.107 1.00 45.59 83 ASN A CA 1
ATOM 655 C C . ASN A 1 83 ? 25.618 14.354 -8.196 1.00 45.59 83 ASN A C 1
ATOM 657 O O . ASN A 1 83 ? 25.558 15.481 -7.716 1.00 45.59 83 ASN A O 1
ATOM 661 N N . GLU A 1 84 ? 26.666 13.550 -7.970 1.00 35.34 84 GLU A N 1
ATOM 662 C CA . GLU A 1 84 ? 27.759 13.876 -7.028 1.00 35.34 84 GLU A CA 1
ATOM 663 C C . GLU A 1 84 ? 29.009 14.469 -7.692 1.00 35.34 84 GLU A C 1
ATOM 665 O O . GLU A 1 84 ? 29.622 15.367 -7.123 1.00 35.34 84 GLU A O 1
ATOM 670 N N . ILE A 1 85 ? 29.319 14.135 -8.950 1.00 38.88 85 ILE A N 1
ATOM 671 C CA . ILE A 1 85 ? 30.331 14.896 -9.721 1.00 38.88 85 ILE A CA 1
ATOM 672 C C . ILE A 1 85 ? 29.803 16.311 -10.063 1.00 38.88 85 ILE A C 1
ATOM 674 O O . ILE A 1 85 ? 30.561 17.224 -10.372 1.00 38.88 85 ILE A O 1
ATOM 678 N N . GLN A 1 86 ? 28.490 16.539 -9.923 1.00 40.09 86 GLN A N 1
ATOM 679 C CA . GLN A 1 86 ? 27.879 17.871 -9.943 1.00 40.09 86 GLN A CA 1
ATOM 680 C C . GLN A 1 86 ? 27.999 18.618 -8.597 1.00 40.09 86 GLN A C 1
ATOM 682 O O . GLN A 1 86 ? 27.575 19.763 -8.551 1.00 40.09 86 GLN A O 1
ATOM 687 N N . ALA A 1 87 ? 28.525 18.044 -7.505 1.00 37.66 87 ALA A N 1
ATOM 688 C CA . ALA A 1 87 ? 28.474 18.683 -6.181 1.00 37.66 87 ALA A CA 1
ATOM 689 C C . ALA A 1 87 ? 29.727 19.506 -5.809 1.00 37.66 87 ALA A C 1
ATOM 691 O O . ALA A 1 87 ? 29.588 20.536 -5.149 1.00 37.66 87 ALA A O 1
ATOM 692 N N . GLU A 1 88 ? 30.932 19.144 -6.264 1.00 33.78 88 GLU A N 1
ATOM 693 C CA . GLU A 1 88 ? 32.161 19.878 -5.889 1.00 33.78 88 GLU A CA 1
ATOM 694 C C . GLU A 1 88 ? 32.454 21.103 -6.777 1.00 33.78 88 GLU A C 1
ATOM 696 O O . GLU A 1 88 ? 32.954 22.114 -6.284 1.00 33.78 88 GLU A O 1
ATOM 701 N N . GLU A 1 89 ? 32.030 21.111 -8.046 1.00 36.97 89 GLU A N 1
ATOM 702 C CA . GLU A 1 89 ? 32.115 22.316 -8.898 1.00 36.97 89 GLU A CA 1
ATOM 703 C C . GLU A 1 89 ? 31.010 23.359 -8.606 1.00 36.97 89 GLU A C 1
ATOM 705 O O . GLU A 1 89 ? 31.063 24.489 -9.098 1.00 36.97 89 GLU A O 1
ATOM 710 N N . VAL A 1 90 ? 30.002 23.028 -7.786 1.00 37.81 90 VAL A N 1
ATOM 711 C CA . VAL A 1 90 ? 28.822 23.887 -7.553 1.00 37.81 90 VAL A CA 1
ATOM 712 C C . VAL A 1 90 ? 29.059 25.022 -6.552 1.00 37.81 90 VAL A C 1
ATOM 714 O O . VAL A 1 90 ? 28.355 26.032 -6.617 1.00 37.81 90 VAL A O 1
ATOM 717 N N . SER A 1 91 ? 30.094 24.962 -5.708 1.00 31.98 91 SER A N 1
ATOM 718 C CA . SER A 1 91 ? 30.367 26.045 -4.744 1.00 31.98 91 SER A CA 1
ATOM 719 C C . SER A 1 91 ? 30.757 27.376 -5.418 1.00 31.98 91 SER A C 1
ATOM 721 O O . SER A 1 91 ? 30.456 28.450 -4.901 1.00 31.98 91 SER A O 1
ATOM 723 N N . GLN A 1 92 ? 31.329 27.345 -6.629 1.00 31.50 92 GLN A N 1
ATOM 724 C CA . GLN A 1 92 ? 31.694 28.566 -7.370 1.00 31.50 92 GLN A CA 1
ATOM 725 C C . GLN A 1 92 ? 30.645 29.019 -8.409 1.00 31.50 92 GLN A C 1
ATOM 727 O O . GLN A 1 92 ? 30.790 30.081 -9.011 1.00 31.50 92 GLN A O 1
ATOM 732 N N . LEU A 1 93 ? 29.553 28.268 -8.610 1.00 35.94 93 LEU A N 1
ATOM 733 C CA . LEU A 1 93 ? 28.570 28.495 -9.686 1.00 35.94 93 LEU A CA 1
ATOM 734 C C . LEU A 1 93 ? 27.148 28.811 -9.190 1.00 35.94 93 LEU A C 1
ATOM 736 O O . LEU A 1 93 ? 26.174 28.628 -9.924 1.00 35.94 93 LEU A O 1
ATOM 740 N N . VAL A 1 94 ? 27.010 29.393 -7.995 1.00 34.25 94 VAL A N 1
ATOM 741 C CA . VAL A 1 94 ? 25.722 29.877 -7.443 1.00 34.25 94 VAL A CA 1
ATOM 742 C C . VAL A 1 94 ? 25.008 30.908 -8.353 1.00 34.25 94 VAL A C 1
ATOM 744 O O . VAL A 1 94 ? 23.821 31.169 -8.180 1.00 34.25 94 VAL A O 1
ATOM 747 N N . ASN A 1 95 ? 25.653 31.417 -9.412 1.00 31.97 95 ASN A N 1
ATOM 748 C CA . ASN A 1 95 ? 25.077 32.402 -10.338 1.00 31.97 95 ASN A CA 1
ATOM 749 C C . ASN A 1 95 ? 24.662 31.896 -11.737 1.00 31.97 95 ASN A C 1
ATOM 751 O O . ASN A 1 95 ? 24.426 32.722 -12.621 1.00 31.97 95 ASN A O 1
ATOM 755 N N . LYS A 1 96 ? 24.504 30.588 -12.000 1.00 30.06 96 LYS A N 1
ATOM 756 C CA . LYS A 1 96 ? 23.977 30.146 -13.314 1.00 30.06 96 LYS A CA 1
ATOM 757 C C . LYS A 1 96 ? 22.924 29.039 -13.220 1.00 30.06 96 LYS A C 1
ATOM 759 O O . LYS A 1 96 ? 23.234 27.855 -13.252 1.00 30.06 96 LYS A O 1
ATOM 764 N N . LYS A 1 97 ? 21.644 29.444 -13.216 1.00 31.97 97 LYS A N 1
ATOM 765 C CA . LYS A 1 97 ? 20.488 28.595 -13.567 1.00 31.97 97 LYS A CA 1
ATOM 766 C C . LYS A 1 97 ? 20.754 27.888 -14.909 1.00 31.97 97 LYS A C 1
ATOM 768 O O . LYS A 1 97 ? 20.537 28.483 -15.965 1.00 31.97 97 LYS A O 1
ATOM 773 N N . ARG A 1 98 ? 21.203 26.628 -14.901 1.00 30.45 98 ARG A N 1
ATOM 774 C CA . ARG A 1 98 ? 21.208 25.790 -16.110 1.00 30.45 98 ARG A CA 1
ATOM 775 C C . ARG A 1 98 ? 19.803 25.241 -16.330 1.00 30.45 98 ARG A C 1
ATOM 777 O O . ARG A 1 98 ? 19.332 24.348 -15.636 1.00 30.45 98 ARG A O 1
ATOM 784 N N . LYS A 1 99 ? 19.132 25.847 -17.304 1.00 36.09 99 LYS A N 1
ATOM 785 C CA . LYS A 1 99 ? 17.930 25.350 -17.971 1.00 36.09 99 LYS A CA 1
ATOM 786 C C . LYS A 1 99 ? 18.236 23.947 -18.512 1.00 36.09 99 LYS A C 1
ATOM 788 O O . LYS A 1 99 ? 19.273 23.771 -19.146 1.00 36.09 99 LYS A O 1
ATOM 793 N N . VAL A 1 100 ? 17.361 22.977 -18.237 1.00 38.72 100 VAL A N 1
ATOM 794 C CA . VAL A 1 100 ? 17.399 21.643 -18.861 1.00 38.72 100 VAL A CA 1
ATOM 795 C C . VAL A 1 100 ? 17.516 21.850 -20.367 1.00 38.72 100 VAL A C 1
ATOM 797 O O . VAL A 1 100 ? 16.704 22.576 -20.947 1.00 38.72 100 VAL A O 1
ATOM 800 N N . ASP A 1 101 ? 18.559 21.291 -20.975 1.00 38.75 101 ASP A N 1
ATOM 801 C CA . ASP A 1 101 ? 18.789 21.448 -22.403 1.00 38.75 101 ASP A CA 1
ATOM 802 C C . ASP A 1 101 ? 17.706 20.669 -23.156 1.00 38.75 101 ASP A C 1
ATOM 804 O O . ASP A 1 101 ? 17.751 19.445 -23.279 1.00 38.75 101 ASP A O 1
ATOM 808 N N . ALA A 1 102 ? 16.689 21.392 -23.622 1.00 42.88 102 ALA A N 1
ATOM 809 C CA . ALA A 1 102 ? 15.554 20.878 -24.387 1.00 42.88 102 ALA A CA 1
ATOM 810 C C . ALA A 1 102 ? 15.948 20.379 -25.799 1.00 42.88 102 ALA A C 1
ATOM 812 O O . ALA A 1 102 ? 15.080 20.123 -26.627 1.00 42.88 102 ALA A O 1
ATOM 813 N N . SER A 1 103 ? 17.250 20.276 -26.085 1.00 40.00 103 SER A N 1
ATOM 814 C CA . SER A 1 103 ? 17.839 20.078 -27.412 1.00 40.00 103 SER A CA 1
ATOM 815 C C . SER A 1 103 ? 18.005 18.608 -27.836 1.00 40.00 103 SER A C 1
ATOM 817 O O . SER A 1 103 ? 18.150 18.320 -29.022 1.00 40.00 103 SER A O 1
ATOM 819 N N . LYS A 1 104 ? 17.943 17.631 -26.917 1.00 48.75 104 LYS A N 1
ATOM 820 C CA . LYS A 1 104 ? 18.060 16.202 -27.278 1.00 48.75 104 LYS A CA 1
ATOM 821 C C . LYS A 1 104 ? 16.686 15.563 -27.461 1.00 48.75 104 LYS A C 1
ATOM 823 O O . LYS A 1 104 ? 16.116 15.010 -26.526 1.00 48.75 104 LYS A O 1
ATOM 828 N N . ILE A 1 105 ? 16.168 15.651 -28.683 1.00 55.00 105 ILE A N 1
ATOM 829 C CA . ILE A 1 105 ? 14.920 15.003 -29.100 1.00 55.00 105 ILE A CA 1
ATOM 830 C C . ILE A 1 105 ? 15.236 13.564 -29.515 1.00 55.00 105 ILE A C 1
ATOM 832 O O . ILE A 1 105 ? 15.968 13.333 -30.477 1.00 55.00 105 ILE A O 1
ATOM 836 N N . PHE A 1 106 ? 14.680 12.589 -28.799 1.00 54.06 106 PHE A N 1
ATOM 837 C CA . PHE A 1 106 ? 14.810 11.175 -29.147 1.00 54.06 106 PHE A CA 1
ATOM 838 C C . PHE A 1 106 ? 13.665 10.779 -30.079 1.00 54.06 106 PHE A C 1
ATOM 840 O O . PHE A 1 106 ? 12.499 10.891 -29.713 1.00 54.06 106 PHE A O 1
ATOM 847 N N . THR A 1 107 ? 13.983 10.321 -31.288 1.00 52.09 107 THR A N 1
ATOM 848 C CA . THR A 1 107 ? 12.996 9.819 -32.255 1.00 52.09 107 THR A CA 1
ATOM 849 C C . THR A 1 107 ? 13.132 8.312 -32.417 1.00 52.09 107 THR A C 1
ATOM 851 O O . THR A 1 107 ? 14.223 7.783 -32.632 1.00 52.09 107 THR A O 1
ATOM 854 N N . VAL A 1 108 ? 12.009 7.601 -32.319 1.00 58.59 108 VAL A N 1
ATOM 855 C CA . VAL A 1 108 ? 11.919 6.171 -32.632 1.00 58.59 108 VAL A CA 1
ATOM 856 C C . VAL A 1 108 ? 10.761 5.996 -33.605 1.00 58.59 108 VAL A C 1
ATOM 858 O O . VAL A 1 108 ? 9.630 6.309 -33.261 1.00 58.59 108 VAL A O 1
ATOM 861 N N . ALA A 1 10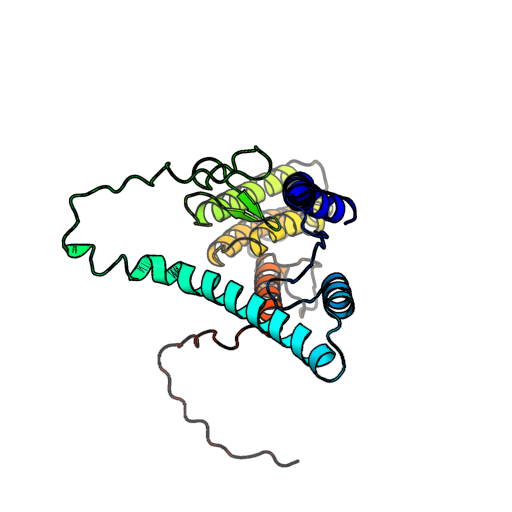9 ? 11.055 5.507 -34.815 1.00 55.69 109 ALA A N 1
ATOM 862 C CA . ALA A 1 109 ? 10.069 5.340 -35.890 1.00 55.69 109 ALA A CA 1
ATOM 863 C C . ALA A 1 109 ? 9.266 6.630 -36.178 1.00 55.69 109 ALA A C 1
ATOM 865 O O . ALA A 1 109 ? 8.043 6.614 -36.162 1.00 55.69 109 ALA A O 1
ATOM 866 N N . GLU A 1 110 ? 9.971 7.753 -36.378 1.00 62.50 110 GLU A N 1
ATOM 867 C CA . GLU A 1 110 ? 9.409 9.088 -36.691 1.00 62.50 110 GLU A CA 1
ATOM 868 C C . GLU A 1 110 ? 8.549 9.738 -35.590 1.00 62.50 110 GLU A C 1
ATOM 870 O O . GLU A 1 110 ? 8.215 10.918 -35.683 1.00 62.50 110 GLU A O 1
ATOM 875 N N . GLN A 1 111 ? 8.276 9.035 -34.489 1.00 54.94 111 GLN A N 1
ATOM 876 C CA . GLN A 1 111 ? 7.603 9.586 -33.319 1.00 54.94 111 GLN A CA 1
ATOM 877 C C . GLN A 1 111 ? 8.630 10.131 -32.315 1.00 54.94 111 GLN A C 1
ATOM 879 O O . GLN A 1 111 ? 9.579 9.442 -31.924 1.00 54.94 111 GLN A O 1
ATOM 884 N N . GLN A 1 112 ? 8.456 11.390 -31.905 1.00 66.44 112 GLN A N 1
ATOM 885 C CA . GLN A 1 112 ? 9.277 12.013 -30.866 1.00 66.44 112 GLN A CA 1
ATOM 886 C C . GLN A 1 112 ? 8.877 11.451 -29.501 1.00 66.44 112 GLN A C 1
ATOM 888 O O . GLN A 1 112 ? 7.711 11.519 -29.118 1.00 66.44 112 GLN A O 1
ATOM 893 N N . ILE A 1 113 ? 9.839 10.890 -28.772 1.00 60.03 113 ILE A N 1
ATOM 894 C CA . ILE A 1 113 ? 9.641 10.455 -27.392 1.00 60.03 113 ILE A CA 1
ATOM 895 C C . ILE A 1 113 ? 9.714 11.711 -26.516 1.00 60.03 113 ILE A C 1
ATOM 897 O O . ILE A 1 113 ? 10.783 12.330 -26.458 1.00 60.03 113 ILE A O 1
ATOM 901 N N . PRO A 1 114 ? 8.614 12.106 -25.848 1.00 59.72 114 PRO A N 1
ATOM 902 C CA . PRO A 1 114 ? 8.633 13.248 -24.952 1.00 59.72 114 PRO A CA 1
ATOM 903 C C . PRO A 1 114 ? 9.570 12.960 -23.779 1.00 59.72 114 PRO A C 1
ATOM 905 O O . PRO A 1 114 ? 9.645 11.844 -23.258 1.00 59.72 114 PRO A O 1
ATOM 908 N N . THR A 1 115 ? 10.305 13.977 -23.350 1.00 57.75 115 THR A N 1
ATOM 909 C CA . THR A 1 115 ? 11.162 13.866 -22.166 1.00 57.75 115 THR A CA 1
ATOM 910 C C . THR A 1 115 ? 10.284 13.648 -20.928 1.00 57.75 115 THR A C 1
ATOM 912 O O . THR A 1 115 ? 9.171 14.164 -20.871 1.00 57.75 115 THR A O 1
ATOM 915 N N . VAL A 1 116 ? 10.790 12.978 -19.885 1.00 57.72 116 VAL A N 1
ATOM 916 C CA . VAL A 1 116 ? 10.078 12.777 -18.595 1.00 57.72 116 VAL A CA 1
ATOM 917 C C . VAL A 1 116 ? 9.595 14.105 -17.966 1.00 57.72 116 VAL A C 1
ATOM 919 O O . VAL A 1 116 ? 8.671 14.135 -17.155 1.00 57.72 116 VAL A O 1
ATOM 922 N N . SER A 1 117 ? 10.212 15.228 -18.355 1.00 54.31 117 SER A N 1
ATOM 923 C CA . SER A 1 117 ? 9.809 16.595 -17.999 1.00 54.31 117 SER A CA 1
ATOM 924 C C . SER A 1 117 ? 8.577 17.128 -18.738 1.00 54.31 117 SER A C 1
ATOM 926 O O . SER A 1 117 ? 7.942 18.050 -18.240 1.00 54.31 117 SER A O 1
ATOM 928 N N . GLN A 1 118 ? 8.267 16.590 -19.917 1.00 59.03 118 GLN A N 1
ATOM 929 C CA . GLN A 1 118 ? 7.109 16.948 -20.738 1.00 59.03 118 GLN A CA 1
ATOM 930 C C . GLN A 1 118 ? 5.929 16.020 -20.444 1.00 59.03 118 GLN A C 1
ATOM 932 O O . GLN A 1 118 ? 4.827 16.505 -20.206 1.00 59.03 118 GLN A O 1
ATOM 937 N N . GLU A 1 119 ? 6.171 14.705 -20.386 1.00 65.38 119 GLU A N 1
ATOM 938 C CA . GLU A 1 119 ? 5.156 13.710 -20.034 1.00 65.38 119 GLU A CA 1
ATOM 939 C C . GLU A 1 119 ? 5.715 12.661 -19.061 1.00 65.38 119 GLU A C 1
ATOM 941 O O . GLU A 1 119 ? 6.808 12.130 -19.281 1.00 65.38 119 GLU A O 1
ATOM 946 N N . PRO A 1 120 ? 4.987 12.330 -17.976 1.00 70.81 120 PRO A N 1
ATOM 947 C CA . PRO A 1 120 ? 5.414 11.289 -17.057 1.00 70.81 120 PRO A CA 1
ATOM 948 C C . PRO A 1 120 ? 5.332 9.922 -17.741 1.00 70.81 120 PRO A C 1
ATOM 950 O O . PRO A 1 120 ? 4.330 9.576 -18.362 1.00 70.81 120 PRO A O 1
ATOM 953 N N . VAL A 1 121 ? 6.369 9.108 -17.584 1.00 72.81 121 VAL A N 1
ATOM 954 C CA . VAL A 1 121 ? 6.462 7.797 -18.239 1.00 72.81 121 VAL A CA 1
ATOM 955 C C . VAL A 1 121 ? 5.989 6.709 -17.283 1.00 72.81 121 VAL A C 1
ATOM 957 O O . VAL A 1 121 ? 6.359 6.700 -16.109 1.00 72.81 121 VAL A O 1
ATOM 960 N N . LYS A 1 122 ? 5.189 5.756 -17.771 1.00 77.81 122 LYS A N 1
ATOM 961 C CA . LYS A 1 122 ? 4.777 4.575 -17.000 1.00 77.81 122 LYS A CA 1
ATOM 962 C C . LYS A 1 122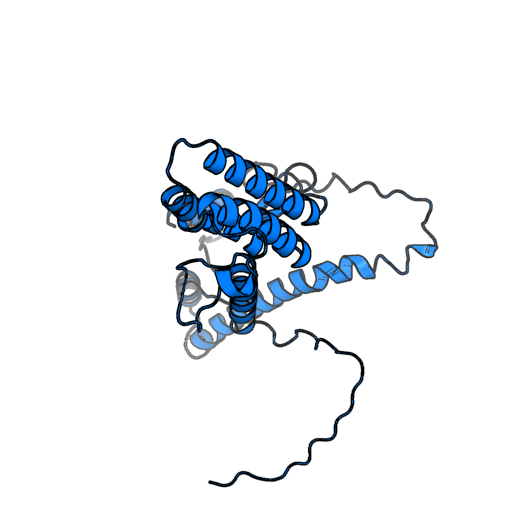 ? 5.632 3.367 -17.376 1.00 77.81 122 LYS A C 1
ATOM 964 O O . LYS A 1 122 ? 5.657 2.975 -18.536 1.00 77.81 122 LYS A O 1
ATOM 969 N N . SER A 1 123 ? 6.262 2.727 -16.394 1.00 73.38 123 SER A N 1
ATOM 970 C CA . SER A 1 123 ? 6.961 1.450 -16.576 1.00 73.38 123 SER A CA 1
ATOM 971 C C . SER A 1 123 ? 6.624 0.488 -15.441 1.00 73.38 123 SER A C 1
ATOM 973 O O . SER A 1 123 ? 6.647 0.868 -14.274 1.00 73.38 123 SER A O 1
ATOM 975 N N . LEU A 1 124 ? 6.246 -0.748 -15.792 1.00 71.38 124 LEU A N 1
ATOM 976 C CA . LEU A 1 124 ? 5.885 -1.822 -14.851 1.00 71.38 124 LEU A CA 1
ATOM 977 C C . LEU A 1 124 ? 4.852 -1.406 -13.783 1.00 71.38 124 LEU A C 1
ATOM 979 O O . LEU A 1 124 ? 4.891 -1.846 -12.640 1.00 71.38 124 LEU A O 1
ATOM 983 N N . GLY A 1 125 ? 3.916 -0.529 -14.156 1.00 69.62 125 GLY A N 1
ATOM 984 C CA . GLY A 1 125 ? 2.890 -0.017 -13.243 1.00 69.62 125 GLY A CA 1
ATOM 985 C C . GLY A 1 125 ? 3.304 1.207 -12.420 1.00 69.62 125 GLY A C 1
ATOM 986 O O . GLY A 1 125 ? 2.420 1.838 -11.843 1.00 69.62 125 GLY A O 1
ATOM 987 N N . ARG A 1 126 ? 4.586 1.594 -12.426 1.00 79.81 126 ARG A N 1
ATOM 988 C CA . ARG A 1 126 ? 5.116 2.798 -11.774 1.00 79.81 126 ARG A CA 1
ATOM 989 C C . ARG A 1 126 ? 5.131 3.980 -12.733 1.00 79.81 126 ARG A C 1
ATOM 991 O O . ARG A 1 126 ? 5.579 3.855 -13.869 1.00 79.81 126 ARG A O 1
ATOM 998 N N . TRP A 1 127 ? 4.670 5.133 -12.264 1.00 77.06 127 TRP A N 1
ATOM 999 C CA . TRP A 1 127 ? 4.806 6.403 -12.980 1.00 77.06 127 TRP A CA 1
ATOM 1000 C C . TRP A 1 127 ? 6.057 7.148 -12.529 1.00 77.06 127 TRP A C 1
ATOM 1002 O O . TRP A 1 127 ? 6.229 7.370 -11.332 1.00 77.06 127 TRP A O 1
ATOM 1012 N N . TYR A 1 128 ? 6.862 7.580 -13.492 1.00 73.94 128 TYR A N 1
ATOM 1013 C CA . TYR A 1 128 ? 8.042 8.412 -13.307 1.00 73.94 128 TYR A CA 1
ATOM 1014 C C . TYR A 1 128 ? 7.712 9.821 -13.781 1.00 73.94 128 TYR A C 1
ATOM 1016 O O . TYR A 1 128 ? 7.360 10.016 -14.943 1.00 73.94 128 TYR A O 1
ATOM 1024 N N . ASP A 1 129 ? 7.777 10.788 -12.872 1.00 69.19 129 ASP A N 1
ATOM 1025 C CA . ASP A 1 129 ? 7.628 12.203 -13.191 1.00 69.19 129 ASP A CA 1
ATOM 1026 C C . ASP A 1 129 ? 8.976 12.924 -13.115 1.00 69.19 129 ASP A C 1
ATOM 1028 O O . ASP A 1 129 ? 9.979 12.378 -12.657 1.00 69.19 129 ASP A O 1
ATOM 1032 N N . SER A 1 130 ? 9.002 14.175 -13.565 1.00 62.75 130 SER A N 1
ATOM 1033 C CA . SER A 1 130 ? 10.207 15.003 -13.561 1.00 62.75 130 SER A CA 1
ATOM 1034 C C . SER A 1 130 ? 10.782 15.249 -12.169 1.00 62.75 130 SER A C 1
ATOM 1036 O O . SER A 1 130 ? 11.956 15.589 -12.046 1.00 62.75 130 SER A O 1
ATOM 1038 N N . SER A 1 131 ? 9.957 15.122 -11.124 1.00 61.75 131 SER A N 1
ATOM 1039 C CA . SER A 1 131 ? 10.398 15.292 -9.745 1.00 61.75 131 SER A CA 1
ATOM 1040 C C . SER A 1 131 ? 11.153 14.066 -9.246 1.00 61.75 131 SER A C 1
ATOM 1042 O O . SER A 1 131 ? 11.914 14.210 -8.291 1.00 61.75 131 SER A O 1
ATOM 1044 N N . MET A 1 132 ? 10.913 12.887 -9.838 1.00 62.16 132 MET A N 1
AT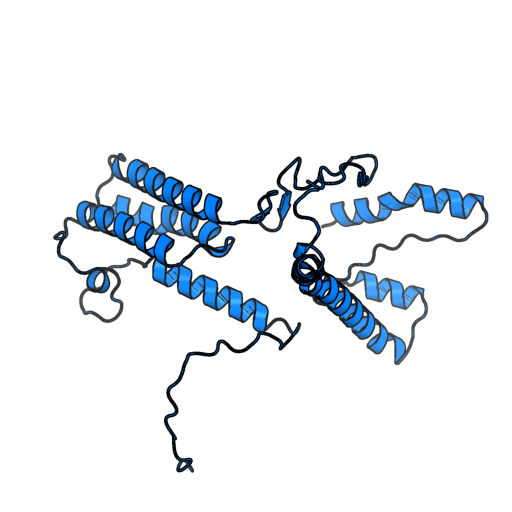OM 1045 C CA . MET A 1 132 ? 11.489 11.591 -9.455 1.00 62.16 132 MET A CA 1
ATOM 1046 C C . MET A 1 132 ? 11.273 11.232 -7.972 1.00 62.16 132 MET A C 1
ATOM 1048 O O . MET A 1 132 ? 11.926 10.331 -7.447 1.00 62.16 132 MET A O 1
ATOM 1052 N N . LYS A 1 133 ? 10.357 11.938 -7.295 1.00 66.50 133 LYS A N 1
ATOM 1053 C CA . LYS A 1 133 ? 10.027 11.789 -5.877 1.00 66.50 133 LYS A CA 1
ATOM 1054 C C . LYS A 1 133 ? 8.665 11.129 -5.741 1.00 66.50 133 LYS A C 1
ATOM 1056 O O . LYS A 1 133 ? 7.682 11.577 -6.325 1.00 66.50 133 LYS A O 1
ATOM 1061 N N . ASP A 1 134 ? 8.584 10.146 -4.856 1.00 75.31 134 ASP A N 1
ATOM 1062 C CA . ASP A 1 134 ? 7.345 9.406 -4.605 1.00 75.31 134 ASP A CA 1
ATOM 1063 C C . ASP A 1 134 ? 6.439 10.063 -3.544 1.00 75.31 134 ASP A C 1
ATOM 1065 O O . ASP A 1 134 ? 5.348 9.571 -3.260 1.00 75.31 134 ASP A O 1
ATOM 1069 N N . THR A 1 135 ? 6.826 11.217 -2.984 1.00 75.25 135 THR A N 1
ATOM 1070 C CA . THR A 1 135 ? 6.077 11.906 -1.913 1.00 75.25 135 THR A CA 1
ATOM 1071 C C . THR A 1 135 ? 4.625 12.198 -2.301 1.00 75.25 135 THR A C 1
ATOM 1073 O O . THR A 1 135 ? 3.706 11.957 -1.519 1.00 75.25 135 THR A O 1
ATOM 1076 N N . ARG A 1 136 ? 4.398 12.661 -3.538 1.00 80.81 136 ARG A N 1
ATOM 1077 C CA . ARG A 1 136 ? 3.050 12.931 -4.058 1.00 80.81 136 ARG A CA 1
ATOM 1078 C C . ARG A 1 136 ? 2.200 11.659 -4.131 1.00 80.81 136 ARG A C 1
ATOM 1080 O O . ARG A 1 136 ? 1.011 11.702 -3.837 1.00 80.81 136 ARG A O 1
ATOM 1087 N N . ARG A 1 137 ? 2.815 10.516 -4.442 1.00 84.19 137 ARG A N 1
ATOM 1088 C CA . ARG A 1 137 ? 2.136 9.214 -4.544 1.00 84.19 137 ARG A CA 1
ATOM 1089 C C . ARG A 1 137 ? 1.683 8.700 -3.180 1.00 84.19 137 ARG A C 1
ATOM 1091 O O . ARG A 1 137 ? 0.612 8.103 -3.078 1.00 84.19 137 ARG A O 1
ATOM 1098 N N . GLY A 1 138 ? 2.439 8.995 -2.120 1.00 84.88 138 GLY A N 1
ATOM 1099 C CA . GLY A 1 138 ? 2.019 8.737 -0.739 1.00 84.88 138 GLY A CA 1
ATOM 1100 C C . GLY A 1 138 ? 0.758 9.516 -0.339 1.00 84.88 138 GLY A C 1
ATOM 1101 O O . GLY A 1 138 ? -0.155 8.952 0.272 1.00 84.88 138 GLY A O 1
ATOM 1102 N N . LEU A 1 139 ? 0.665 10.789 -0.744 1.00 88.19 139 LEU A N 1
ATOM 1103 C CA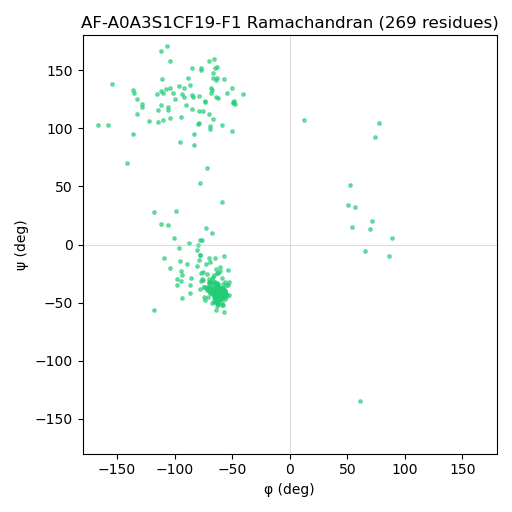 . LEU A 1 139 ? -0.530 11.614 -0.527 1.00 88.19 139 LEU A CA 1
ATOM 1104 C C . LEU A 1 139 ? -1.731 11.084 -1.318 1.00 88.19 139 LEU A C 1
ATOM 1106 O O . LEU A 1 139 ? -2.777 10.838 -0.722 1.00 88.19 139 LEU A O 1
ATOM 1110 N N . GLU A 1 140 ? -1.554 10.815 -2.615 1.00 90.88 140 GLU A N 1
ATOM 1111 C CA . GLU A 1 140 ? -2.595 10.239 -3.484 1.00 90.88 140 GLU A CA 1
ATOM 1112 C C . GLU A 1 140 ? -3.125 8.904 -2.925 1.00 90.88 140 GLU A C 1
ATOM 1114 O O . GLU A 1 140 ? -4.330 8.657 -2.905 1.00 90.88 140 GLU A O 1
ATOM 1119 N N . THR A 1 141 ? -2.245 8.051 -2.391 1.00 91.56 141 THR A N 1
ATOM 1120 C CA . THR A 1 141 ? -2.641 6.773 -1.767 1.00 91.56 141 THR A CA 1
ATOM 1121 C C . THR A 1 141 ? -3.452 6.993 -0.485 1.00 91.56 141 THR A C 1
ATOM 1123 O O . THR A 1 141 ? -4.418 6.277 -0.215 1.00 91.56 141 THR A O 1
ATOM 1126 N N . THR A 1 142 ? -3.102 8.012 0.304 1.00 93.56 142 THR A N 1
ATOM 1127 C CA . THR A 1 142 ? -3.834 8.376 1.528 1.00 93.56 142 THR A CA 1
ATOM 1128 C C . THR A 1 142 ? -5.223 8.937 1.216 1.00 93.56 142 THR A C 1
ATOM 1130 O O . THR A 1 142 ? -6.195 8.648 1.928 1.00 93.56 142 THR A O 1
ATOM 1133 N N . GLU A 1 143 ? -5.329 9.733 0.155 1.00 95.38 143 GLU A N 1
ATOM 1134 C CA . GLU A 1 143 ? -6.594 10.253 -0.359 1.00 95.38 143 GLU A CA 1
ATOM 1135 C C . GLU A 1 143 ? -7.470 9.109 -0.873 1.00 95.38 143 GLU A C 1
ATOM 1137 O O . GLU A 1 143 ? -8.586 8.933 -0.384 1.00 95.38 143 GLU A O 1
ATOM 1142 N N . GLN A 1 144 ? -6.915 8.225 -1.706 1.00 94.69 144 GLN A N 1
ATOM 1143 C CA . GLN A 1 144 ? -7.603 7.033 -2.204 1.00 94.69 144 GLN A CA 1
ATOM 1144 C C . GLN A 1 144 ? -8.122 6.136 -1.069 1.00 94.69 144 GLN A C 1
ATOM 1146 O O . GLN A 1 144 ? -9.237 5.609 -1.147 1.00 94.69 144 GLN A O 1
ATOM 1151 N N . ALA A 1 145 ? -7.345 5.966 0.006 1.00 95.75 145 ALA A N 1
ATOM 1152 C CA . ALA A 1 145 ? -7.789 5.229 1.185 1.00 95.75 145 ALA A CA 1
ATOM 1153 C C . ALA A 1 145 ? -8.977 5.920 1.867 1.00 95.75 145 ALA A C 1
ATOM 1155 O O . ALA A 1 145 ? -9.957 5.269 2.233 1.00 95.75 145 ALA A O 1
ATOM 1156 N N . THR A 1 146 ? -8.912 7.244 2.011 1.00 96.94 146 THR A N 1
ATOM 1157 C CA . THR A 1 146 ? -9.961 8.043 2.654 1.00 96.94 146 THR A CA 1
ATOM 1158 C C . THR A 1 146 ? -11.256 8.013 1.839 1.00 96.94 146 THR A C 1
ATOM 1160 O O . THR A 1 146 ? -12.322 7.732 2.388 1.00 96.94 146 THR A O 1
ATOM 1163 N N . GLU A 1 147 ? -11.175 8.223 0.527 1.00 96.94 147 GLU A N 1
ATOM 1164 C CA . GLU A 1 147 ? -12.313 8.144 -0.389 1.00 96.94 147 GLU A CA 1
ATOM 1165 C C . GLU A 1 147 ? -12.949 6.753 -0.398 1.00 96.94 147 GLU A C 1
ATOM 1167 O O . GLU A 1 147 ? -14.171 6.629 -0.281 1.00 96.94 147 GLU A O 1
ATOM 1172 N N . GLY A 1 148 ? -12.127 5.701 -0.475 1.00 96.25 148 GLY A N 1
ATOM 1173 C CA . GLY A 1 148 ? -12.588 4.316 -0.443 1.00 96.25 148 GLY A CA 1
ATOM 1174 C C . GLY A 1 148 ? -13.327 3.979 0.853 1.00 96.25 148 GLY A C 1
ATOM 1175 O O . GLY A 1 148 ? -14.416 3.404 0.816 1.00 96.25 148 GLY A O 1
ATOM 1176 N N . LEU A 1 149 ? -12.788 4.397 2.002 1.00 96.69 149 LEU A N 1
ATOM 1177 C CA . LEU A 1 149 ? -13.436 4.215 3.303 1.00 96.69 149 LEU A CA 1
ATOM 1178 C C . LEU A 1 149 ? -14.765 4.965 3.395 1.00 96.69 149 LEU A C 1
ATOM 1180 O O . LEU A 1 149 ? -15.741 4.419 3.909 1.00 96.69 149 LEU A O 1
ATOM 1184 N N . LEU A 1 150 ? -14.832 6.198 2.889 1.00 97.00 150 LEU A N 1
ATOM 1185 C CA . LEU A 1 150 ? -16.068 6.978 2.868 1.00 97.00 150 LEU A CA 1
ATOM 1186 C C . LEU A 1 150 ? -17.119 6.361 1.939 1.00 97.00 150 LEU A C 1
ATOM 1188 O O . LEU A 1 150 ? -18.292 6.310 2.307 1.00 97.00 150 LEU A O 1
ATOM 1192 N N . ALA A 1 151 ? -16.714 5.850 0.775 1.00 96.12 151 ALA A N 1
ATOM 1193 C CA . ALA A 1 151 ? -17.601 5.148 -0.148 1.00 96.12 151 ALA A CA 1
ATOM 1194 C C . ALA A 1 151 ? -18.197 3.885 0.493 1.00 96.12 151 ALA A C 1
ATOM 1196 O O . ALA A 1 151 ? -19.416 3.702 0.476 1.00 96.12 151 ALA A O 1
ATOM 1197 N N . ILE A 1 152 ? -17.366 3.066 1.149 1.00 95.69 152 ILE A N 1
ATOM 1198 C CA . ILE A 1 152 ? -17.835 1.897 1.908 1.00 95.69 152 ILE A CA 1
ATOM 1199 C C . ILE A 1 152 ? -18.709 2.337 3.084 1.00 95.69 152 ILE A C 1
ATOM 1201 O O . ILE A 1 152 ? -19.731 1.721 3.365 1.00 95.69 152 ILE A O 1
ATOM 1205 N N . ASN A 1 153 ? -18.369 3.418 3.781 1.00 95.69 153 ASN A N 1
ATOM 1206 C CA . ASN A 1 153 ? -19.168 3.856 4.918 1.00 95.69 153 ASN A CA 1
ATOM 1207 C C . ASN A 1 153 ? -20.585 4.276 4.505 1.00 95.69 153 ASN A C 1
ATOM 1209 O O . ASN A 1 153 ? -21.538 3.957 5.218 1.00 95.69 153 ASN A O 1
ATOM 1213 N N . ARG A 1 154 ? -20.708 4.959 3.360 1.00 95.31 154 ARG A N 1
ATOM 1214 C CA . ARG A 1 154 ? -21.982 5.420 2.793 1.00 95.31 154 ARG A CA 1
ATOM 1215 C C . ARG A 1 154 ? -22.832 4.302 2.200 1.00 95.31 154 ARG A C 1
ATOM 1217 O O . ARG A 1 154 ? -24.020 4.521 1.992 1.00 95.31 154 ARG A O 1
ATOM 1224 N N . CYS A 1 155 ? -22.275 3.121 1.929 1.00 92.69 155 CYS A N 1
ATOM 1225 C CA . CYS A 1 155 ? -23.101 2.028 1.434 1.00 92.69 155 CYS A CA 1
ATOM 1226 C C . CYS A 1 155 ? -24.099 1.570 2.515 1.00 92.69 155 CYS A C 1
ATOM 1228 O O . CYS A 1 155 ? -23.783 1.531 3.710 1.00 92.69 155 CYS A O 1
ATOM 1230 N N . GLY A 1 156 ? -25.308 1.196 2.094 1.00 91.19 156 GLY A N 1
ATOM 1231 C CA . GLY A 1 156 ? -26.368 0.687 2.975 1.00 91.19 156 GLY A CA 1
ATOM 1232 C C . GLY A 1 156 ? -26.123 -0.733 3.503 1.00 91.19 156 GLY A C 1
ATOM 1233 O O . GLY A 1 156 ? -27.049 -1.375 3.985 1.00 91.19 156 GLY A O 1
ATOM 1234 N N . LEU A 1 157 ? -24.900 -1.261 3.383 1.00 92.81 157 LEU A N 1
ATOM 1235 C CA . LEU A 1 157 ? -24.569 -2.616 3.814 1.00 92.81 157 LEU A CA 1
ATOM 1236 C C . LEU A 1 157 ? -24.417 -2.708 5.338 1.00 92.81 157 LEU A C 1
ATOM 1238 O O . LEU A 1 157 ? -23.981 -1.771 6.010 1.00 92.81 157 LEU A O 1
ATOM 1242 N N . HIS A 1 158 ? -24.698 -3.893 5.877 1.00 92.06 158 HIS A N 1
ATOM 1243 C CA . HIS A 1 158 ? -24.401 -4.213 7.271 1.00 92.06 158 HIS A CA 1
ATOM 1244 C C . HIS A 1 158 ? -22.888 -4.180 7.533 1.00 92.06 158 HIS A C 1
ATOM 1246 O O . HIS A 1 158 ? -22.078 -4.466 6.648 1.00 92.06 158 HIS A O 1
ATOM 1252 N N . GLY A 1 159 ? -22.504 -3.900 8.779 1.00 92.50 159 GLY A N 1
ATOM 1253 C CA . GLY A 1 159 ? -21.109 -3.705 9.176 1.00 92.50 159 GLY A CA 1
ATOM 1254 C C . GLY A 1 159 ? -20.152 -4.833 8.775 1.00 92.50 159 GLY A C 1
ATOM 1255 O O . GLY A 1 159 ? -19.095 -4.568 8.209 1.00 92.50 159 GLY A O 1
ATOM 1256 N N . LYS A 1 160 ? -20.558 -6.097 8.946 1.00 91.81 160 LYS A N 1
ATOM 1257 C CA . LYS A 1 160 ? -19.767 -7.267 8.517 1.00 91.81 160 LYS A CA 1
ATOM 1258 C C . LYS A 1 160 ? -19.432 -7.266 7.019 1.00 91.81 160 LYS A C 1
ATOM 1260 O O . LYS A 1 160 ? -18.319 -7.613 6.638 1.00 91.81 160 LYS A O 1
ATOM 1265 N N . TYR A 1 161 ? -20.361 -6.826 6.169 1.00 93.75 161 TYR A N 1
ATOM 1266 C CA . TYR A 1 161 ? -20.144 -6.754 4.723 1.00 93.75 161 TYR A CA 1
ATOM 1267 C C . TYR A 1 161 ? -19.286 -5.544 4.337 1.00 93.75 161 TYR A C 1
ATOM 1269 O O . TYR A 1 161 ? -18.481 -5.642 3.419 1.00 93.75 161 TYR A O 1
ATOM 1277 N N . LYS A 1 162 ? -19.366 -4.433 5.084 1.00 95.50 162 LYS A N 1
ATOM 1278 C CA . LYS A 1 162 ? -18.440 -3.295 4.922 1.00 95.50 162 LYS A CA 1
ATOM 1279 C C . LYS A 1 162 ? -16.995 -3.702 5.197 1.00 95.50 162 LYS A C 1
ATOM 1281 O O . LYS A 1 162 ? -16.095 -3.361 4.434 1.00 95.50 162 LYS A O 1
ATOM 1286 N N . VAL A 1 163 ? -16.792 -4.480 6.257 1.00 94.44 163 VAL A N 1
ATOM 1287 C CA . VAL A 1 163 ? -15.484 -5.043 6.613 1.00 94.44 163 VAL A CA 1
ATOM 1288 C C . VAL A 1 163 ? -14.994 -6.026 5.550 1.00 94.44 163 VAL A C 1
ATOM 1290 O O . VAL A 1 163 ? -13.821 -6.001 5.190 1.00 94.44 163 VAL A O 1
ATOM 1293 N N . TRP A 1 164 ? -15.889 -6.832 4.977 1.00 94.31 164 TRP A N 1
ATOM 1294 C CA . TRP A 1 164 ? -15.550 -7.685 3.838 1.00 94.31 164 TRP A CA 1
ATOM 1295 C C . TRP A 1 164 ? -15.083 -6.861 2.622 1.00 94.31 164 TRP A C 1
ATOM 1297 O O . TRP A 1 164 ? -14.017 -7.133 2.072 1.00 94.31 164 TRP A O 1
ATOM 1307 N N . CYS A 1 165 ? -15.802 -5.795 2.250 1.00 94.75 165 CYS A N 1
ATOM 1308 C CA . CYS A 1 165 ? -15.388 -4.892 1.167 1.00 94.75 165 CYS A CA 1
ATOM 1309 C C . CYS A 1 165 ? -14.033 -4.231 1.452 1.00 94.75 165 CYS A C 1
ATOM 1311 O O . CYS A 1 165 ? -13.193 -4.112 0.561 1.00 94.75 165 CYS A O 1
ATOM 1313 N N . LEU A 1 166 ? -13.790 -3.822 2.698 1.00 95.12 166 LEU A N 1
ATOM 1314 C CA . LEU A 1 166 ? -12.488 -3.310 3.113 1.00 95.12 166 LEU A CA 1
ATOM 1315 C C . LEU A 1 166 ? -11.388 -4.350 2.863 1.00 95.12 166 LEU A C 1
ATOM 1317 O O . LEU A 1 166 ? -10.400 -4.040 2.201 1.00 95.12 166 LEU A O 1
ATOM 1321 N N . GLN A 1 167 ? -11.578 -5.576 3.351 1.00 94.69 167 GLN A N 1
ATOM 1322 C CA . GLN A 1 167 ? -10.547 -6.609 3.347 1.00 94.69 167 GLN A CA 1
ATOM 1323 C C . GLN A 1 167 ? -10.214 -7.138 1.951 1.00 94.69 167 GLN A C 1
ATOM 1325 O O . GLN A 1 167 ? -9.047 -7.409 1.665 1.00 94.69 167 GLN A O 1
ATOM 1330 N N . PHE A 1 168 ? -11.230 -7.289 1.100 1.00 93.19 168 PHE A N 1
ATOM 1331 C CA . PHE A 1 168 ? -11.102 -7.967 -0.192 1.00 93.19 168 PHE A CA 1
ATOM 1332 C C . PHE A 1 168 ? -11.174 -7.033 -1.401 1.00 93.19 168 PHE A C 1
ATOM 1334 O O . PHE A 1 168 ? -10.836 -7.459 -2.500 1.00 93.19 168 PHE A O 1
ATOM 1341 N N . MET A 1 169 ? -11.564 -5.768 -1.225 1.00 94.94 169 MET A N 1
ATOM 1342 C CA . MET A 1 169 ? -11.588 -4.791 -2.321 1.00 94.94 169 MET A CA 1
ATOM 1343 C C . MET A 1 169 ? -10.638 -3.626 -2.056 1.00 94.94 169 MET A C 1
ATOM 1345 O O . MET A 1 169 ? -9.746 -3.363 -2.862 1.00 94.94 169 MET A O 1
ATOM 1349 N N . LEU A 1 170 ? -10.800 -2.927 -0.927 1.00 95.56 170 LEU A N 1
ATOM 1350 C CA . LEU A 1 170 ? -10.043 -1.699 -0.675 1.00 95.56 170 LEU A CA 1
ATOM 1351 C C . LEU A 1 170 ? -8.576 -1.974 -0.332 1.00 95.56 170 LEU A C 1
ATOM 1353 O O . LEU A 1 170 ? -7.700 -1.351 -0.924 1.00 95.56 170 LEU A O 1
ATOM 1357 N N . ILE A 1 171 ? -8.294 -2.909 0.581 1.00 94.75 171 ILE A N 1
ATOM 1358 C CA . ILE A 1 171 ? -6.916 -3.235 0.977 1.00 94.75 171 ILE A CA 1
ATOM 1359 C C . ILE A 1 171 ? -6.082 -3.702 -0.230 1.00 94.75 171 ILE A C 1
ATOM 1361 O O . ILE A 1 171 ? -5.029 -3.108 -0.450 1.00 94.75 171 ILE A O 1
ATOM 1365 N N . PRO A 1 172 ? -6.529 -4.659 -1.073 1.00 94.00 172 PRO A N 1
ATOM 1366 C CA . PRO A 1 172 ? -5.783 -5.039 -2.276 1.00 94.00 172 PRO A CA 1
ATOM 1367 C C . PRO A 1 172 ? -5.536 -3.870 -3.240 1.00 94.00 172 PRO A C 1
ATOM 1369 O O . PRO A 1 172 ? -4.448 -3.758 -3.802 1.00 94.00 172 PRO A O 1
ATOM 1372 N N . LYS A 1 173 ? -6.513 -2.962 -3.392 1.00 94.19 173 LYS A N 1
ATOM 1373 C CA . LYS A 1 173 ? -6.378 -1.759 -4.228 1.00 94.19 173 LYS A CA 1
ATOM 1374 C C . LYS A 1 173 ? -5.302 -0.804 -3.700 1.00 94.19 173 LYS A C 1
ATOM 1376 O O . LYS A 1 173 ? -4.554 -0.252 -4.499 1.00 94.19 173 LYS A O 1
ATOM 1381 N N . LEU A 1 174 ? -5.221 -0.622 -2.381 1.00 94.38 174 LEU A N 1
ATOM 1382 C CA . LEU A 1 174 ? -4.212 0.222 -1.730 1.00 94.38 174 LEU A CA 1
ATOM 1383 C C . LEU A 1 174 ? -2.836 -0.443 -1.671 1.00 94.38 174 LEU A C 1
ATOM 1385 O O . LEU A 1 174 ? -1.824 0.246 -1.707 1.00 94.38 174 LEU A O 1
ATOM 1389 N N . LEU A 1 175 ? -2.777 -1.771 -1.598 1.00 92.62 175 LEU A N 1
ATOM 1390 C CA . LEU A 1 175 ? -1.511 -2.487 -1.490 1.00 92.62 175 LEU A CA 1
ATOM 1391 C C . LEU A 1 175 ? -0.649 -2.308 -2.749 1.00 92.62 175 LEU A C 1
ATOM 1393 O O . LEU A 1 175 ? 0.565 -2.192 -2.645 1.00 92.62 175 LEU A O 1
ATOM 1397 N N . TRP A 1 176 ? -1.265 -2.212 -3.931 1.00 90.06 176 TRP A N 1
ATOM 1398 C CA . TRP A 1 176 ? -0.540 -2.002 -5.187 1.00 90.06 176 TRP A CA 1
ATOM 1399 C C . TRP A 1 176 ? 0.339 -0.731 -5.202 1.00 90.06 176 TRP A C 1
ATOM 1401 O O . TRP A 1 176 ? 1.552 -0.870 -5.368 1.00 90.06 176 TRP A O 1
ATOM 1411 N N . PRO A 1 177 ? -0.187 0.496 -4.993 1.00 90.75 177 PRO A N 1
ATOM 1412 C CA 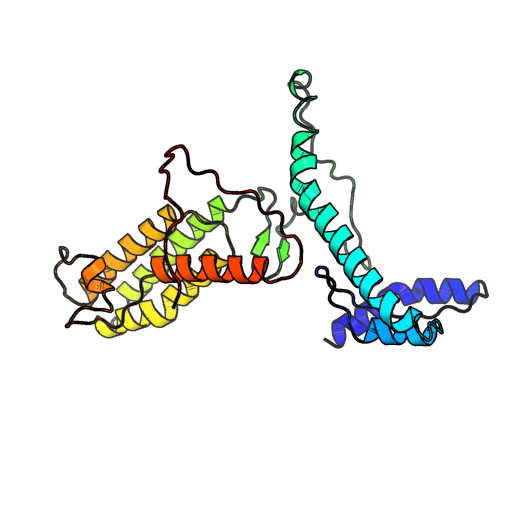. PRO A 1 177 ? 0.653 1.693 -4.938 1.00 90.75 177 PRO A CA 1
ATOM 1413 C C . PRO A 1 177 ? 1.656 1.661 -3.775 1.00 90.75 177 PRO A C 1
ATOM 1415 O O . PRO A 1 177 ? 2.775 2.139 -3.940 1.00 90.75 177 PRO A O 1
ATOM 1418 N N . LEU A 1 178 ? 1.307 1.046 -2.639 1.00 90.31 178 LEU A N 1
ATOM 1419 C CA . LEU A 1 178 ? 2.231 0.877 -1.513 1.00 90.31 178 LEU A CA 1
ATOM 1420 C C . LEU A 1 178 ? 3.447 0.005 -1.863 1.00 90.31 178 LEU A C 1
ATOM 1422 O O . LEU A 1 178 ? 4.548 0.275 -1.394 1.00 90.31 178 LEU A O 1
ATOM 1426 N N . LEU A 1 179 ? 3.277 -1.022 -2.697 1.00 87.25 179 LEU A N 1
ATOM 1427 C CA . LEU A 1 179 ? 4.385 -1.879 -3.131 1.00 87.25 179 LEU A CA 1
ATOM 1428 C C . LEU A 1 179 ? 5.237 -1.230 -4.223 1.00 87.25 179 LEU A C 1
ATOM 1430 O O . LEU A 1 179 ? 6.457 -1.373 -4.213 1.00 87.25 179 LEU A O 1
ATOM 1434 N N . VAL A 1 180 ? 4.598 -0.519 -5.153 1.00 85.44 180 VAL A N 1
ATOM 1435 C CA . VAL A 1 180 ? 5.251 0.055 -6.338 1.00 85.44 180 VAL A CA 1
ATOM 1436 C C . VAL A 1 180 ? 6.099 1.291 -6.012 1.00 85.44 180 VAL A C 1
ATOM 1438 O O . VAL A 1 180 ? 7.145 1.494 -6.632 1.00 85.44 180 VAL A O 1
ATOM 1441 N N . TYR A 1 181 ? 5.655 2.124 -5.070 1.00 84.19 181 TYR A N 1
ATOM 1442 C CA . TYR A 1 181 ? 6.318 3.379 -4.703 1.00 84.19 181 TYR A CA 1
ATOM 1443 C C . TYR A 1 181 ? 7.089 3.261 -3.382 1.00 84.19 181 TYR A C 1
ATOM 1445 O O . TYR A 1 181 ? 6.790 2.407 -2.543 1.00 84.19 181 TYR A O 1
ATOM 1453 N N . GLU A 1 182 ? 8.076 4.134 -3.167 1.00 81.69 182 GLU A N 1
ATOM 1454 C CA . GLU A 1 182 ? 8.756 4.247 -1.871 1.00 81.69 182 GLU A CA 1
ATOM 1455 C C . GLU A 1 182 ? 7.956 5.142 -0.919 1.00 81.69 182 GLU A C 1
ATOM 1457 O O . GLU A 1 182 ? 8.163 6.353 -0.833 1.00 81.69 182 GLU A O 1
ATOM 1462 N N . ILE A 1 183 ? 6.993 4.536 -0.220 1.00 84.69 183 ILE A N 1
ATOM 1463 C CA . ILE A 1 183 ? 6.144 5.209 0.768 1.00 84.69 183 ILE A CA 1
ATOM 1464 C C . ILE A 1 183 ? 6.650 4.883 2.178 1.00 84.69 183 ILE A C 1
ATOM 1466 O O . ILE A 1 183 ? 6.857 3.725 2.530 1.00 84.69 183 ILE A O 1
ATOM 1470 N N . CYS A 1 184 ? 6.834 5.901 3.018 1.00 85.62 184 CYS A N 1
ATOM 1471 C CA . CYS A 1 184 ? 7.294 5.703 4.393 1.00 85.62 184 CYS A CA 1
ATOM 1472 C C . CYS A 1 184 ? 6.280 4.886 5.216 1.00 85.62 184 CYS A C 1
ATOM 1474 O O . CYS A 1 184 ? 5.068 5.097 5.105 1.00 85.62 184 CYS A O 1
ATOM 1476 N N . SER A 1 185 ? 6.765 4.013 6.109 1.00 87.44 185 SER A N 1
ATOM 1477 C CA . SER A 1 185 ? 5.918 3.199 7.001 1.00 87.44 185 SER A CA 1
ATOM 1478 C C . SER A 1 185 ? 4.960 4.046 7.843 1.00 87.44 185 SER A C 1
ATOM 1480 O O . SER A 1 185 ? 3.806 3.670 8.015 1.00 87.44 185 SER A O 1
ATOM 1482 N N . THR A 1 186 ? 5.392 5.237 8.260 1.00 90.75 186 THR A N 1
ATOM 1483 C CA . THR A 1 186 ? 4.581 6.213 9.006 1.00 90.75 186 THR A CA 1
ATOM 1484 C C . THR A 1 186 ? 3.313 6.640 8.259 1.00 90.75 186 THR A C 1
ATOM 1486 O O . THR A 1 186 ? 2.267 6.865 8.864 1.00 90.75 186 THR A O 1
ATOM 1489 N N . THR A 1 187 ? 3.365 6.715 6.925 1.00 91.00 187 THR A N 1
ATOM 1490 C CA . THR A 1 187 ? 2.187 7.039 6.103 1.00 91.00 187 THR A CA 1
ATOM 1491 C C . THR A 1 187 ? 1.204 5.870 6.087 1.00 91.00 187 THR A C 1
ATOM 1493 O O . THR A 1 187 ? -0.007 6.068 6.183 1.00 91.00 187 THR A O 1
ATOM 1496 N N . VAL A 1 188 ? 1.719 4.640 6.023 1.00 93.88 188 VAL A N 1
ATOM 1497 C CA . VAL A 1 188 ? 0.906 3.416 6.064 1.00 93.88 188 VAL A CA 1
ATOM 1498 C C . VAL A 1 188 ? 0.251 3.238 7.433 1.00 93.88 188 VAL A C 1
ATOM 1500 O O . VAL A 1 188 ? -0.934 2.923 7.498 1.00 93.88 188 VAL A O 1
ATOM 1503 N N . GLU A 1 189 ? 0.971 3.526 8.516 1.00 94.75 189 GLU A N 1
ATOM 1504 C CA . GLU A 1 189 ? 0.437 3.550 9.884 1.00 94.75 189 GLU A CA 1
ATOM 1505 C C . GLU A 1 189 ? -0.717 4.553 10.023 1.00 94.75 189 GLU A C 1
ATOM 1507 O O . GLU A 1 189 ? -1.765 4.231 10.585 1.00 94.75 189 GLU A O 1
ATOM 1512 N N . ALA A 1 190 ? -0.587 5.748 9.437 1.00 95.00 190 ALA A N 1
ATOM 1513 C CA . ALA A 1 190 ? -1.665 6.736 9.428 1.00 95.00 190 ALA A CA 1
ATOM 1514 C C . ALA A 1 190 ? -2.903 6.260 8.638 1.00 95.00 190 ALA A C 1
ATOM 1516 O O . ALA A 1 190 ? -4.042 6.524 9.041 1.00 95.00 190 ALA A O 1
ATOM 1517 N N . ILE A 1 191 ? -2.705 5.544 7.524 1.00 95.50 191 ILE A N 1
ATOM 1518 C CA . ILE A 1 191 ? -3.794 4.911 6.762 1.00 95.50 191 ILE A CA 1
ATOM 1519 C C . ILE A 1 191 ? -4.463 3.816 7.601 1.00 95.50 191 ILE A C 1
ATOM 1521 O O . ILE A 1 191 ? -5.692 3.779 7.698 1.00 95.50 191 ILE A O 1
ATOM 1525 N N . GLU A 1 192 ? -3.678 2.957 8.250 1.00 95.56 192 GLU A N 1
ATOM 1526 C CA . GLU A 1 192 ? -4.184 1.887 9.106 1.00 95.56 192 GLU A CA 1
ATOM 1527 C C . GLU A 1 192 ? -4.986 2.436 10.289 1.00 95.56 192 GLU A C 1
ATOM 1529 O O . GLU A 1 192 ? -6.099 1.978 10.537 1.00 95.56 192 GLU A O 1
ATOM 1534 N N . ALA A 1 193 ? -4.512 3.493 10.951 1.00 95.12 193 ALA A N 1
ATOM 1535 C CA . ALA A 1 193 ? -5.243 4.150 12.032 1.00 95.12 193 ALA A CA 1
ATOM 1536 C C . ALA A 1 193 ? -6.637 4.636 11.581 1.00 95.12 193 ALA A C 1
ATOM 1538 O O . ALA A 1 193 ? -7.635 4.470 12.298 1.00 95.12 193 ALA A O 1
ATOM 1539 N N . LYS A 1 194 ? -6.744 5.185 10.360 1.00 95.62 194 LYS A N 1
ATOM 1540 C CA . LYS A 1 194 ? -8.038 5.551 9.760 1.00 95.62 194 LYS A CA 1
ATOM 1541 C C . LYS A 1 194 ? -8.902 4.311 9.522 1.00 95.62 194 LYS A C 1
ATOM 1543 O O . LYS A 1 194 ? -10.066 4.309 9.930 1.00 95.62 194 LYS A O 1
ATO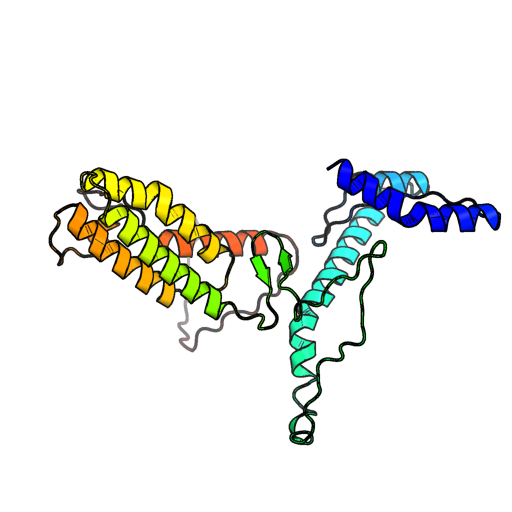M 1548 N N . ILE A 1 195 ? -8.348 3.260 8.916 1.00 95.88 195 ILE A N 1
ATOM 1549 C CA . ILE A 1 195 ? -9.044 1.986 8.670 1.00 95.88 195 ILE A CA 1
ATOM 1550 C C . ILE A 1 195 ? -9.581 1.400 9.983 1.00 95.88 195 ILE A C 1
ATOM 1552 O O . ILE A 1 195 ? -10.757 1.036 10.058 1.00 95.88 195 ILE A O 1
ATOM 1556 N N . ASN A 1 196 ? -8.775 1.390 11.042 1.00 95.00 196 ASN A N 1
ATOM 1557 C CA . ASN A 1 196 ? -9.123 0.867 12.361 1.00 95.00 196 ASN A CA 1
ATOM 1558 C C . ASN A 1 196 ? -10.326 1.613 12.953 1.00 95.00 196 ASN A C 1
ATOM 1560 O O . ASN A 1 196 ? -11.253 0.998 13.481 1.00 95.00 196 ASN A O 1
ATOM 1564 N N . LYS A 1 197 ? -10.385 2.943 12.805 1.00 94.38 197 LYS A N 1
ATOM 1565 C CA . LYS A 1 197 ? -11.526 3.752 13.268 1.00 94.38 197 LYS A CA 1
ATOM 1566 C C . LYS A 1 197 ? -12.835 3.412 12.545 1.00 94.38 197 LYS A C 1
ATOM 1568 O O . LYS A 1 197 ? -13.902 3.446 13.158 1.00 94.38 197 LYS A O 1
ATOM 1573 N N . PHE A 1 198 ? -12.799 3.120 11.245 1.00 95.12 198 PHE A N 1
ATOM 1574 C CA . PHE A 1 198 ? -13.991 2.679 10.507 1.00 95.12 198 PHE A CA 1
ATOM 1575 C C . PHE A 1 198 ? -14.365 1.236 10.844 1.00 95.12 198 PHE A C 1
ATOM 1577 O O . PHE A 1 198 ? -15.522 0.969 11.154 1.00 95.12 198 PHE A O 1
ATOM 1584 N N . THR A 1 199 ? -13.381 0.343 10.886 1.00 94.44 199 THR A N 1
ATOM 1585 C CA . THR A 1 199 ? -13.566 -1.080 11.186 1.00 94.44 199 THR A CA 1
ATOM 1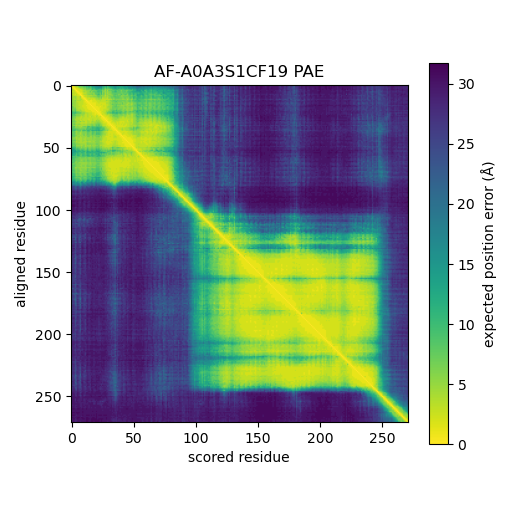586 C C . THR A 1 199 ? -14.204 -1.288 12.554 1.00 94.44 199 THR A C 1
ATOM 1588 O O . THR A 1 199 ? -15.199 -2.004 12.651 1.00 94.44 199 THR A O 1
ATOM 1591 N N . ARG A 1 200 ? -13.726 -0.588 13.597 1.00 94.25 200 ARG A N 1
ATOM 1592 C CA . ARG A 1 200 ? -14.332 -0.666 14.936 1.00 94.25 200 ARG A CA 1
ATOM 1593 C C . ARG A 1 200 ? -15.802 -0.244 14.935 1.00 94.25 200 ARG A C 1
ATOM 1595 O O . ARG A 1 200 ? -16.645 -0.943 15.490 1.00 94.25 200 ARG A O 1
ATOM 1602 N N . ARG A 1 201 ? -16.119 0.859 14.245 1.00 94.44 201 ARG A N 1
ATOM 1603 C CA . ARG A 1 201 ? -17.498 1.357 14.103 1.00 94.44 201 ARG A CA 1
ATOM 1604 C C . ARG A 1 201 ? -18.392 0.375 13.349 1.00 94.44 201 ARG A C 1
ATOM 1606 O O . ARG A 1 201 ? -19.537 0.193 13.737 1.00 94.44 201 ARG A O 1
ATOM 1613 N N . TRP A 1 202 ? -17.889 -0.258 12.292 1.00 94.88 202 TRP A N 1
ATOM 1614 C CA . TRP A 1 202 ? -18.665 -1.220 11.508 1.00 94.88 202 TRP A CA 1
ATOM 1615 C C . TRP A 1 202 ? -18.888 -2.540 12.249 1.00 94.88 202 TRP A C 1
ATOM 1617 O O . TRP A 1 202 ? -19.963 -3.116 12.138 1.00 94.88 202 TRP A O 1
ATOM 1627 N N . LEU A 1 203 ? -17.909 -3.012 13.019 1.00 92.25 203 LEU A N 1
ATOM 1628 C CA . LEU A 1 203 ? -18.048 -4.228 13.827 1.00 92.25 203 LEU A CA 1
ATOM 1629 C C . LEU A 1 203 ? -18.832 -4.009 15.128 1.00 92.25 203 LEU A C 1
ATOM 1631 O O . LEU A 1 203 ? -19.216 -4.986 15.761 1.00 92.25 203 LEU A O 1
ATOM 1635 N N . GLY A 1 204 ? -19.060 -2.755 15.532 1.00 91.75 204 GLY A N 1
ATOM 1636 C CA . GLY A 1 204 ? -19.706 -2.427 16.805 1.00 91.75 204 GLY A CA 1
ATOM 1637 C C . GLY A 1 204 ? -18.826 -2.711 18.026 1.00 91.75 204 GLY A C 1
ATOM 1638 O O . GLY A 1 204 ? -19.344 -2.864 19.128 1.00 91.75 204 GLY A O 1
ATOM 1639 N N . VAL A 1 205 ? -17.504 -2.801 17.847 1.00 90.81 205 VAL A N 1
ATOM 1640 C CA . VAL A 1 205 ? -16.562 -3.022 18.953 1.00 90.81 205 VAL A CA 1
ATOM 1641 C C . VAL A 1 205 ? -16.186 -1.695 19.625 1.00 90.81 205 VAL A C 1
ATOM 1643 O O . VAL A 1 205 ? -16.177 -0.651 18.961 1.00 90.81 205 VAL A O 1
ATOM 1646 N N . PRO A 1 206 ? -15.835 -1.704 20.926 1.00 90.56 206 PRO A N 1
ATOM 1647 C CA . PRO A 1 206 ? -15.454 -0.490 21.635 1.00 90.56 206 PRO A CA 1
ATOM 1648 C C . PRO A 1 206 ? -14.272 0.232 20.966 1.00 90.56 206 PRO A C 1
ATOM 1650 O O . PRO A 1 206 ? -13.324 -0.422 20.523 1.00 90.56 206 PRO A O 1
ATOM 1653 N N . PRO A 1 207 ? -14.260 1.578 20.939 1.00 87.88 207 PRO A N 1
ATOM 1654 C CA . PRO A 1 207 ? -13.166 2.348 20.345 1.00 87.88 207 PRO A CA 1
ATOM 1655 C C . PRO A 1 207 ? -11.818 2.124 21.050 1.00 87.88 207 PRO A C 1
ATOM 1657 O O . PRO A 1 207 ? -10.782 2.281 20.413 1.00 87.88 207 PRO A O 1
ATOM 1660 N N . GLY A 1 208 ? -11.832 1.720 22.327 1.00 87.69 208 GLY A N 1
ATOM 1661 C CA . GLY A 1 208 ? -10.639 1.384 23.111 1.00 87.69 208 GLY A CA 1
ATOM 1662 C C . GLY A 1 208 ? -10.056 -0.010 22.849 1.00 87.69 208 GLY A C 1
ATOM 1663 O O . GLY A 1 208 ? -9.055 -0.363 23.465 1.00 87.69 208 GLY A O 1
ATOM 1664 N N . LEU A 1 209 ? -10.654 -0.819 21.962 1.00 88.25 209 LEU A N 1
ATOM 1665 C CA . LEU A 1 209 ? -10.072 -2.105 21.572 1.00 88.25 209 LEU A CA 1
ATOM 1666 C C . LEU A 1 209 ? -8.715 -1.876 20.896 1.00 88.25 209 LEU A C 1
ATOM 1668 O O . LEU A 1 209 ? -8.630 -1.124 19.920 1.00 88.25 209 LEU A O 1
ATOM 1672 N N . THR A 1 210 ? -7.669 -2.539 21.383 1.00 89.62 210 THR A N 1
ATOM 1673 C CA . THR A 1 210 ? -6.313 -2.395 20.841 1.00 89.62 210 THR A CA 1
ATOM 1674 C C . THR A 1 210 ? -6.207 -2.953 19.421 1.00 89.62 210 THR A C 1
ATOM 1676 O O . THR A 1 210 ? -6.863 -3.934 19.068 1.00 89.62 210 THR A O 1
ATOM 1679 N N . ASP A 1 211 ? -5.351 -2.343 18.596 1.00 88.94 211 ASP A N 1
ATOM 1680 C CA . ASP A 1 211 ? -5.114 -2.806 17.219 1.00 88.94 211 ASP A CA 1
ATOM 1681 C C . ASP A 1 211 ? -4.530 -4.227 17.197 1.00 88.94 211 ASP A C 1
ATOM 1683 O O . ASP A 1 211 ? -4.926 -5.056 16.378 1.00 88.94 211 ASP A O 1
ATOM 1687 N N . VAL A 1 212 ? -3.676 -4.554 18.176 1.00 87.56 212 VAL A N 1
ATOM 1688 C CA . VAL A 1 212 ? -3.139 -5.909 18.371 1.00 87.56 212 VAL A CA 1
ATOM 1689 C C . VAL A 1 212 ? -4.264 -6.925 18.549 1.00 87.56 212 VAL A C 1
ATOM 1691 O O . VAL A 1 212 ? -4.214 -7.986 17.939 1.00 87.56 212 VAL A O 1
ATOM 1694 N N . ALA A 1 213 ? -5.303 -6.611 19.331 1.00 87.06 213 ALA A N 1
ATOM 1695 C CA . ALA A 1 213 ? -6.438 -7.511 19.521 1.00 87.06 213 ALA A CA 1
ATOM 1696 C C . ALA A 1 213 ? -7.277 -7.688 18.242 1.00 87.06 213 ALA A C 1
ATOM 1698 O O . ALA A 1 213 ? -7.837 -8.763 18.040 1.00 87.06 213 ALA A O 1
ATOM 1699 N N . MET A 1 214 ? -7.338 -6.683 17.357 1.00 88.12 214 MET A N 1
ATOM 1700 C CA . MET A 1 214 ? -8.027 -6.815 16.064 1.00 88.12 214 MET A CA 1
ATOM 1701 C C . MET A 1 214 ? -7.295 -7.736 15.087 1.00 88.12 214 MET A C 1
ATOM 1703 O O . MET A 1 214 ? -7.945 -8.507 14.384 1.00 88.12 214 MET A O 1
ATOM 1707 N N . TYR A 1 215 ? -5.965 -7.654 15.038 1.00 89.88 215 TYR A N 1
ATOM 1708 C CA . TYR A 1 215 ? -5.138 -8.388 14.072 1.00 89.88 215 TYR A CA 1
ATOM 1709 C C . TYR A 1 215 ? -4.472 -9.643 14.658 1.00 89.88 215 TYR A C 1
ATOM 1711 O O . TYR A 1 215 ? -3.663 -10.298 13.996 1.00 89.88 215 TYR A O 1
ATOM 1719 N N . CYS A 1 216 ? -4.798 -10.000 15.904 1.00 87.06 216 CYS A N 1
ATOM 1720 C CA . CYS A 1 216 ? -4.176 -11.120 16.595 1.00 87.06 216 CYS A CA 1
ATOM 1721 C C . CYS A 1 216 ? -4.489 -12.457 15.905 1.00 87.06 216 CYS A C 1
ATOM 1723 O O . CYS A 1 216 ? -5.648 -12.837 15.739 1.00 87.06 216 CYS A O 1
ATOM 1725 N N . ARG A 1 217 ? -3.444 -13.228 15.581 1.00 83.25 217 ARG A N 1
ATOM 1726 C CA . ARG A 1 217 ? -3.570 -14.597 15.043 1.00 83.25 217 ARG A CA 1
ATOM 1727 C C . ARG A 1 217 ? -3.459 -15.692 16.106 1.00 83.25 217 ARG A C 1
ATOM 1729 O O . ARG A 1 217 ? -3.804 -16.845 15.834 1.00 83.25 217 ARG A O 1
ATOM 1736 N N . THR A 1 218 ? -2.982 -15.351 17.300 1.00 84.88 218 THR A N 1
ATOM 1737 C CA . THR A 1 218 ? -2.667 -16.302 18.380 1.00 84.88 218 THR A CA 1
ATOM 1738 C C . THR A 1 218 ? -3.712 -16.324 19.494 1.00 84.88 218 THR A C 1
ATOM 1740 O O . THR A 1 218 ? -3.808 -17.320 20.206 1.00 84.88 218 THR A O 1
ATOM 1743 N N . ALA A 1 219 ? -4.535 -15.281 19.626 1.00 81.75 219 ALA A N 1
ATOM 1744 C CA . ALA A 1 219 ? -5.596 -15.224 20.626 1.00 81.75 219 ALA A CA 1
ATOM 1745 C C . ALA A 1 219 ? -6.698 -16.273 20.383 1.00 81.75 219 ALA A C 1
ATOM 1747 O O . ALA A 1 219 ? -6.886 -16.767 19.271 1.00 81.75 219 ALA A O 1
ATOM 1748 N N . LYS A 1 220 ? -7.466 -16.589 21.438 1.00 81.62 220 LYS A N 1
ATOM 1749 C CA . LYS A 1 220 ? -8.637 -17.484 21.351 1.00 81.62 220 LYS A CA 1
ATOM 1750 C C . LYS A 1 220 ? -9.746 -16.899 20.469 1.00 81.62 220 LYS A C 1
ATOM 1752 O O . LYS A 1 220 ? -10.384 -17.634 19.725 1.00 81.62 220 LYS A O 1
ATOM 1757 N N . LEU A 1 221 ? -9.952 -15.583 20.536 1.00 78.06 221 LEU A N 1
ATOM 1758 C CA . LEU A 1 221 ? -10.845 -14.845 19.645 1.00 78.06 221 LEU A CA 1
ATOM 1759 C C . LEU A 1 221 ? -10.018 -14.283 18.490 1.00 78.06 221 LEU A C 1
ATOM 1761 O O . LEU A 1 221 ? -9.203 -13.386 18.696 1.00 78.06 221 LEU A O 1
ATOM 1765 N N . LYS A 1 222 ? -10.216 -14.830 17.289 1.00 83.19 222 LYS A N 1
ATOM 1766 C CA . LYS A 1 222 ? -9.518 -14.404 16.072 1.00 83.19 222 LYS A CA 1
ATOM 1767 C C . LYS A 1 222 ? -10.513 -13.740 15.142 1.00 83.19 222 LYS A C 1
ATOM 1769 O O . LYS A 1 222 ? -11.481 -14.372 14.720 1.00 83.19 222 LYS A O 1
ATOM 1774 N N . LEU A 1 223 ? -10.268 -12.480 14.809 1.00 83.94 223 LEU A N 1
ATOM 1775 C CA . LEU A 1 223 ? -10.992 -11.829 13.728 1.00 83.94 223 LEU A CA 1
ATOM 1776 C C . LEU A 1 223 ? -10.269 -12.137 12.408 1.00 83.94 223 LEU A C 1
ATOM 1778 O O . LEU A 1 223 ? -9.040 -12.085 12.366 1.00 83.94 223 LEU A O 1
ATOM 1782 N N . PRO A 1 224 ? -10.990 -12.453 11.319 1.00 84.50 224 PRO A N 1
ATOM 1783 C CA . PRO A 1 224 ? -10.393 -12.716 10.012 1.00 84.50 224 PRO A CA 1
ATOM 1784 C C . PRO A 1 224 ? -10.003 -11.402 9.309 1.00 84.50 224 PRO A C 1
ATOM 1786 O O . PRO A 1 224 ? -10.421 -11.137 8.184 1.00 84.50 224 PRO A O 1
ATOM 1789 N N . LEU A 1 225 ? -9.236 -10.554 9.998 1.00 89.62 225 LEU A N 1
ATOM 1790 C CA . LEU A 1 225 ? -8.767 -9.258 9.517 1.00 89.62 225 LEU A CA 1
ATOM 1791 C C . LEU A 1 225 ? -7.266 -9.306 9.282 1.00 89.62 225 LEU A C 1
ATOM 1793 O O . LEU A 1 225 ? -6.518 -9.906 10.055 1.00 89.62 225 LEU A O 1
ATOM 1797 N N . LYS A 1 226 ? -6.820 -8.641 8.222 1.00 90.31 226 LYS A N 1
ATOM 1798 C CA . LYS A 1 226 ? -5.402 -8.469 7.926 1.00 90.31 226 LYS A CA 1
ATOM 1799 C C . LYS A 1 226 ? -5.037 -7.006 8.105 1.00 90.31 226 LYS A C 1
ATOM 1801 O O . LYS A 1 226 ? -5.718 -6.129 7.576 1.00 90.31 226 LYS A O 1
ATOM 1806 N N . SER A 1 227 ? -3.945 -6.775 8.822 1.00 94.25 227 SER A N 1
ATOM 1807 C CA . SER A 1 227 ? -3.327 -5.459 8.934 1.00 94.25 227 SER A CA 1
ATOM 1808 C C . SER A 1 227 ? -2.733 -5.068 7.581 1.00 94.25 227 SER A C 1
ATOM 1810 O O . SER A 1 227 ? -2.016 -5.855 6.956 1.00 94.25 227 SER A O 1
ATOM 1812 N N . ILE A 1 228 ? -3.043 -3.854 7.123 1.00 94.19 228 ILE A N 1
ATOM 1813 C CA . ILE A 1 228 ? -2.453 -3.312 5.893 1.00 94.19 228 ILE A CA 1
ATOM 1814 C C . ILE A 1 228 ? -0.960 -3.044 6.092 1.00 94.19 228 ILE A C 1
ATOM 1816 O O . ILE A 1 228 ? -0.184 -3.227 5.159 1.00 94.19 228 ILE A O 1
ATOM 1820 N N . LEU A 1 229 ? -0.555 -2.659 7.306 1.00 93.62 229 LEU A N 1
ATOM 1821 C CA . LEU A 1 229 ? 0.839 -2.412 7.652 1.00 93.62 229 LEU A CA 1
ATOM 1822 C C . LEU A 1 229 ? 1.664 -3.702 7.622 1.00 93.62 229 LEU A C 1
ATOM 1824 O O . LEU A 1 229 ? 2.768 -3.709 7.083 1.00 93.62 229 LEU A O 1
ATOM 1828 N N . GLU A 1 230 ? 1.124 -4.794 8.159 1.00 91.75 230 GLU A N 1
ATOM 1829 C CA . GLU A 1 230 ? 1.767 -6.110 8.100 1.00 91.75 230 GLU A CA 1
ATOM 1830 C C . GLU A 1 230 ? 1.898 -6.602 6.654 1.00 91.75 230 GLU A C 1
ATOM 1832 O O . GLU A 1 230 ? 2.985 -6.990 6.234 1.00 91.75 230 GLU A O 1
ATOM 1837 N N . GLU A 1 231 ? 0.827 -6.526 5.856 1.00 92.75 231 GLU A N 1
ATOM 1838 C CA . GLU A 1 231 ? 0.874 -6.909 4.435 1.00 92.75 231 GLU A CA 1
ATOM 1839 C C . GLU A 1 231 ? 1.849 -6.022 3.639 1.00 92.75 231 GLU A C 1
ATOM 1841 O O . GLU A 1 231 ? 2.570 -6.515 2.771 1.00 92.75 231 GLU A O 1
ATOM 1846 N N . TYR A 1 232 ? 1.939 -4.731 3.970 1.00 93.44 232 TYR A N 1
ATOM 1847 C CA . TYR A 1 232 ? 2.921 -3.810 3.400 1.00 93.44 232 TYR A CA 1
ATOM 1848 C C . TYR A 1 232 ? 4.361 -4.223 3.730 1.00 93.44 232 TYR A C 1
ATOM 1850 O O . TYR A 1 232 ? 5.178 -4.367 2.820 1.00 93.44 232 TYR A O 1
ATOM 1858 N N . LYS A 1 233 ? 4.672 -4.467 5.010 1.00 92.81 233 LYS A N 1
ATOM 1859 C CA . LYS A 1 233 ? 6.007 -4.897 5.460 1.00 92.81 233 LYS A CA 1
ATOM 1860 C C . LYS A 1 233 ? 6.398 -6.235 4.841 1.00 92.81 233 LYS A C 1
ATOM 1862 O O . LYS A 1 233 ? 7.485 -6.353 4.280 1.00 92.81 233 LYS A O 1
ATOM 1867 N N . CYS A 1 234 ? 5.502 -7.223 4.883 1.00 91.19 234 CYS A N 1
ATOM 1868 C CA . CYS A 1 234 ? 5.722 -8.523 4.255 1.00 91.19 234 CYS A CA 1
ATOM 1869 C C . CYS A 1 234 ? 5.930 -8.394 2.744 1.00 91.19 234 CYS A C 1
ATOM 1871 O O . CYS A 1 234 ? 6.786 -9.073 2.182 1.00 91.19 234 CYS A O 1
ATOM 1873 N N . GLY A 1 235 ? 5.161 -7.531 2.080 1.00 89.06 235 GLY A N 1
ATOM 1874 C CA . GLY A 1 235 ? 5.282 -7.301 0.648 1.00 89.06 235 GLY A CA 1
ATOM 1875 C C . GLY A 1 235 ? 6.587 -6.604 0.261 1.00 89.06 235 GLY A C 1
ATOM 1876 O O . GLY A 1 235 ? 7.227 -7.032 -0.696 1.00 89.06 235 GLY A O 1
ATOM 1877 N N . LYS A 1 236 ? 7.035 -5.601 1.027 1.00 87.75 236 LYS A N 1
ATOM 1878 C CA . LYS A 1 236 ? 8.341 -4.949 0.833 1.00 87.75 236 LYS A CA 1
ATOM 1879 C C . LYS A 1 236 ? 9.506 -5.902 1.104 1.00 87.75 236 LYS A C 1
ATOM 1881 O O . LYS A 1 236 ? 10.418 -5.957 0.290 1.00 87.75 236 LYS A O 1
ATOM 1886 N N . ALA A 1 237 ? 9.448 -6.696 2.175 1.00 87.44 237 ALA A N 1
ATOM 1887 C CA . ALA A 1 237 ? 10.462 -7.713 2.464 1.00 87.44 237 ALA A CA 1
ATOM 1888 C C . ALA A 1 237 ? 10.538 -8.766 1.351 1.00 87.44 237 ALA A C 1
ATOM 1890 O O . ALA A 1 237 ? 11.616 -9.089 0.873 1.00 87.44 237 ALA A O 1
ATOM 1891 N N . ARG A 1 238 ? 9.385 -9.246 0.869 1.00 88.50 238 ARG A N 1
ATOM 1892 C CA . ARG A 1 238 ? 9.326 -10.187 -0.254 1.00 88.50 238 ARG A CA 1
ATOM 1893 C C . ARG A 1 238 ? 9.897 -9.588 -1.535 1.00 88.50 238 ARG A C 1
ATOM 1895 O O . ARG A 1 238 ? 10.625 -10.274 -2.239 1.00 88.50 238 ARG A O 1
ATOM 1902 N N . LEU A 1 239 ? 9.550 -8.337 -1.838 1.00 83.12 239 LEU A N 1
ATOM 1903 C CA . LEU A 1 239 ? 10.097 -7.624 -2.987 1.00 83.12 239 LEU A CA 1
ATOM 1904 C C . LEU A 1 239 ? 11.618 -7.518 -2.873 1.00 83.12 239 LEU A C 1
ATOM 1906 O O . LEU A 1 239 ? 12.307 -7.776 -3.847 1.00 83.12 239 LEU A O 1
ATOM 1910 N N . PHE A 1 240 ? 12.126 -7.186 -1.689 1.00 82.38 240 PHE A N 1
ATOM 1911 C CA . PHE A 1 240 ? 13.555 -7.102 -1.428 1.00 82.38 240 PHE A CA 1
ATOM 1912 C C . PHE A 1 240 ? 14.252 -8.456 -1.621 1.00 82.38 240 PHE A C 1
ATOM 1914 O O . PHE A 1 240 ? 15.158 -8.532 -2.441 1.00 82.38 240 PHE A O 1
ATOM 1921 N N . SER A 1 241 ? 13.759 -9.543 -1.016 1.00 80.69 241 SER A N 1
ATOM 1922 C CA . SER A 1 241 ? 14.330 -10.886 -1.221 1.00 80.69 241 SER A CA 1
ATOM 1923 C C . SER A 1 241 ? 14.283 -11.333 -2.686 1.00 80.69 241 SER A C 1
ATOM 1925 O O . SER A 1 241 ? 15.240 -11.897 -3.190 1.00 80.69 241 SER A O 1
ATOM 1927 N N . MET A 1 242 ? 13.210 -11.016 -3.424 1.00 76.56 242 MET A N 1
ATOM 1928 C CA . MET A 1 242 ? 13.135 -11.287 -4.870 1.00 76.56 242 MET A CA 1
ATOM 1929 C C . MET A 1 242 ? 14.179 -10.516 -5.693 1.00 76.56 242 MET A C 1
ATOM 1931 O O . MET A 1 242 ? 14.485 -10.910 -6.820 1.00 76.56 242 MET A O 1
ATOM 1935 N N . LEU A 1 243 ? 14.658 -9.381 -5.185 1.00 73.88 243 LEU A N 1
ATOM 1936 C CA . LEU A 1 243 ? 15.728 -8.604 -5.804 1.00 73.88 243 LEU A CA 1
ATOM 1937 C C . LEU A 1 243 ? 17.109 -9.107 -5.368 1.00 73.88 243 LEU A C 1
ATOM 1939 O O . LEU A 1 243 ? 18.005 -9.120 -6.201 1.00 73.88 243 LEU A O 1
ATOM 1943 N N . GLU A 1 244 ? 17.268 -9.561 -4.125 1.00 69.56 244 GLU A N 1
ATOM 1944 C CA . GLU A 1 244 ? 18.511 -10.172 -3.630 1.00 69.56 244 GLU A CA 1
ATOM 1945 C C . GLU A 1 244 ? 18.798 -11.540 -4.265 1.00 69.56 244 GLU A C 1
ATOM 1947 O O . GLU A 1 244 ? 19.933 -11.816 -4.636 1.00 69.56 244 GLU A O 1
ATOM 1952 N N . ASP A 1 245 ? 17.773 -12.384 -4.426 1.00 55.50 245 ASP A N 1
ATOM 1953 C CA . ASP A 1 245 ? 17.886 -13.725 -5.022 1.00 55.50 245 ASP A CA 1
ATOM 1954 C C . ASP A 1 245 ? 17.984 -13.688 -6.554 1.00 55.50 245 ASP A C 1
ATOM 1956 O O . ASP A 1 245 ? 18.215 -14.712 -7.201 1.00 55.50 245 ASP A O 1
ATOM 1960 N N . SER A 1 246 ? 17.777 -12.521 -7.175 1.00 58.59 246 SER A N 1
ATOM 1961 C CA . SER A 1 246 ? 18.245 -12.354 -8.544 1.00 58.59 246 SER A CA 1
ATOM 1962 C C . SER A 1 246 ? 19.747 -12.162 -8.481 1.00 58.59 246 SER A C 1
ATOM 1964 O O . SER A 1 246 ? 20.172 -11.164 -7.919 1.00 58.59 246 SER A O 1
ATOM 1966 N N . ASP A 1 247 ? 20.505 -13.109 -9.042 1.00 46.09 247 ASP A N 1
ATOM 1967 C CA . ASP A 1 247 ? 21.978 -13.201 -9.082 1.00 46.09 247 ASP A CA 1
ATOM 1968 C C . ASP A 1 247 ? 22.698 -12.009 -9.765 1.00 46.09 247 ASP A C 1
ATOM 1970 O O . ASP A 1 247 ? 23.716 -12.186 -10.425 1.00 46.09 247 ASP A O 1
ATOM 1974 N N . GLY A 1 248 ? 22.197 -10.787 -9.595 1.00 48.66 248 GLY A N 1
ATOM 1975 C CA . GLY A 1 248 ? 22.858 -9.547 -9.941 1.00 48.66 248 GLY A CA 1
ATOM 1976 C C . GLY A 1 248 ? 23.162 -8.734 -8.696 1.00 48.66 248 GLY A C 1
ATOM 1977 O O . GLY A 1 248 ? 22.293 -8.069 -8.139 1.00 48.66 248 GLY A O 1
ATOM 1978 N N . CYS A 1 249 ? 24.448 -8.747 -8.343 1.00 37.22 249 CYS A N 1
ATOM 1979 C CA . CYS A 1 249 ? 25.110 -7.849 -7.401 1.00 37.22 249 CYS A CA 1
ATOM 1980 C C . CYS A 1 249 ? 24.820 -8.086 -5.904 1.00 37.22 249 CYS A C 1
ATOM 1982 O O . CYS A 1 249 ? 23.945 -7.470 -5.297 1.00 37.22 249 CYS A O 1
ATOM 1984 N N . LYS A 1 250 ? 25.683 -8.887 -5.263 1.00 35.62 250 LYS A N 1
ATOM 1985 C CA . LYS A 1 250 ? 25.949 -8.803 -3.818 1.00 35.62 250 LYS A CA 1
ATOM 1986 C C . LYS A 1 250 ? 26.763 -7.542 -3.503 1.00 35.62 250 LYS A C 1
ATOM 1988 O O . LYS A 1 250 ? 27.891 -7.665 -3.064 1.00 35.62 250 LYS A O 1
ATOM 1993 N N . ASP A 1 251 ? 26.198 -6.359 -3.711 1.00 37.41 251 ASP A N 1
ATOM 1994 C CA . ASP A 1 251 ? 26.710 -5.113 -3.127 1.00 37.41 251 ASP A CA 1
ATOM 1995 C C . ASP A 1 251 ? 25.523 -4.239 -2.708 1.00 37.41 251 ASP A C 1
ATOM 1997 O O . ASP A 1 251 ? 25.229 -3.197 -3.295 1.00 37.41 251 ASP A O 1
ATOM 2001 N N . SER A 1 252 ? 24.803 -4.661 -1.669 1.00 31.41 252 SER A N 1
ATOM 2002 C CA . SER A 1 252 ? 24.031 -3.722 -0.860 1.00 31.41 252 SER A CA 1
ATOM 2003 C C . SER A 1 252 ? 24.785 -3.494 0.437 1.00 31.41 252 SER A C 1
ATOM 2005 O O . SER A 1 252 ? 24.880 -4.382 1.286 1.00 31.41 252 SER A O 1
ATOM 2007 N N . ALA A 1 253 ? 25.338 -2.288 0.542 1.00 29.27 253 ALA A N 1
ATOM 2008 C CA . ALA A 1 253 ? 25.948 -1.740 1.734 1.00 29.27 253 ALA A CA 1
ATOM 2009 C C . ALA A 1 253 ? 25.140 -2.095 2.991 1.00 29.27 253 ALA A C 1
ATOM 2011 O O . ALA A 1 253 ? 23.925 -1.902 3.076 1.00 29.27 253 ALA A O 1
ATOM 2012 N N . THR A 1 254 ? 25.870 -2.618 3.964 1.00 27.03 254 THR A N 1
ATOM 2013 C CA . THR A 1 254 ? 25.462 -2.861 5.338 1.00 27.03 254 THR A CA 1
ATOM 2014 C C . THR A 1 254 ? 24.768 -1.636 5.930 1.00 27.03 254 THR A C 1
ATOM 2016 O O . THR A 1 254 ? 25.364 -0.567 6.074 1.00 27.03 254 THR A O 1
ATOM 2019 N N . PHE A 1 255 ? 23.514 -1.812 6.353 1.00 26.58 255 PHE A N 1
ATOM 2020 C CA . PHE A 1 255 ? 22.907 -0.951 7.363 1.00 26.58 255 PHE A CA 1
ATOM 2021 C C . PHE A 1 255 ? 23.771 -1.040 8.627 1.00 26.58 255 PHE A C 1
ATOM 2023 O O . PHE A 1 255 ? 23.711 -2.025 9.362 1.00 26.58 255 PHE A O 1
ATOM 2030 N N . HIS A 1 256 ? 24.588 -0.018 8.867 1.00 28.11 256 HIS A N 1
ATOM 2031 C CA . HIS A 1 256 ? 25.188 0.197 10.174 1.00 28.11 256 HIS A CA 1
ATOM 2032 C C . HIS A 1 256 ? 24.067 0.642 11.114 1.00 28.11 256 HIS A C 1
ATOM 2034 O O . HIS A 1 256 ? 23.476 1.704 10.930 1.00 28.11 256 HIS A O 1
ATOM 2040 N N . LYS A 1 257 ? 23.734 -0.205 12.091 1.00 30.36 257 LYS A N 1
ATOM 2041 C CA . LYS A 1 257 ? 23.092 0.258 13.318 1.00 30.36 257 LYS A CA 1
ATOM 2042 C C . LYS A 1 257 ? 24.196 0.732 14.247 1.00 30.36 257 LYS A C 1
ATOM 2044 O O . LYS A 1 257 ? 25.150 -0.003 14.490 1.00 30.36 257 LYS A O 1
ATOM 2049 N N . ASP A 1 258 ? 24.039 1.959 14.715 1.00 29.12 258 ASP A N 1
ATOM 2050 C CA . ASP A 1 258 ? 24.888 2.591 15.707 1.00 29.12 258 ASP A CA 1
ATOM 2051 C C . ASP A 1 258 ? 25.086 1.700 16.943 1.00 29.12 258 ASP A C 1
ATOM 2053 O O . ASP A 1 258 ? 24.136 1.111 17.459 1.00 29.12 258 ASP A O 1
ATOM 2057 N N . GLY A 1 259 ? 26.356 1.633 17.352 1.00 34.56 259 GLY A N 1
ATOM 2058 C CA . GLY A 1 259 ? 26.932 1.172 18.615 1.00 34.56 259 GLY A CA 1
ATOM 2059 C C . GLY A 1 259 ? 26.061 0.395 19.600 1.00 34.56 259 GLY A C 1
ATOM 2060 O O . GLY A 1 259 ? 25.318 0.987 20.371 1.00 34.56 259 GLY A O 1
ATOM 2061 N N . GLU A 1 260 ? 26.330 -0.905 19.690 1.00 26.34 260 GLU A N 1
ATOM 2062 C CA . GLU A 1 260 ? 26.508 -1.613 20.963 1.00 26.34 260 GLU A CA 1
ATOM 2063 C C . GLU A 1 260 ? 27.326 -2.883 20.678 1.00 26.34 260 GLU A C 1
ATOM 2065 O O . GLU A 1 260 ? 26.833 -3.856 20.104 1.00 26.34 260 GLU A O 1
ATOM 2070 N N . GLU A 1 261 ? 28.617 -2.856 21.022 1.00 26.67 261 GLU A N 1
ATOM 2071 C CA . GLU A 1 261 ? 29.425 -4.070 21.124 1.00 26.67 261 GLU A CA 1
ATOM 2072 C C . GLU A 1 261 ? 28.883 -4.901 22.293 1.00 26.67 261 GLU A C 1
ATOM 2074 O O . GLU A 1 261 ? 29.068 -4.558 23.459 1.00 26.67 261 GLU A O 1
ATOM 2079 N N . MET A 1 262 ? 28.215 -6.011 21.984 1.00 25.72 262 MET A N 1
ATOM 2080 C CA . MET A 1 262 ? 28.123 -7.136 22.908 1.00 25.72 262 MET A CA 1
ATOM 2081 C C . MET A 1 262 ? 28.941 -8.288 22.343 1.00 25.72 262 MET A C 1
ATOM 2083 O O . MET A 1 262 ? 28.544 -8.946 21.380 1.00 25.72 262 MET A O 1
ATOM 2087 N N . GLU A 1 263 ? 30.086 -8.533 22.979 1.00 27.64 263 GLU A N 1
ATOM 2088 C CA . GLU A 1 263 ? 30.812 -9.793 22.885 1.00 27.64 263 GLU A CA 1
ATOM 2089 C C . GLU A 1 263 ? 29.845 -10.960 23.126 1.00 27.64 263 GLU A C 1
ATOM 2091 O O . GLU A 1 263 ? 29.218 -11.070 24.181 1.00 27.64 263 GLU A O 1
ATOM 2096 N N . SER A 1 264 ? 29.743 -11.870 22.157 1.00 27.45 264 SER A N 1
ATOM 2097 C CA . SER A 1 264 ? 29.150 -13.183 22.387 1.00 27.45 264 SER A CA 1
ATOM 2098 C C . SER A 1 264 ? 30.163 -14.261 22.043 1.00 27.45 264 SER A C 1
ATOM 2100 O O . SER A 1 264 ? 30.507 -14.518 20.891 1.00 27.45 264 SER A O 1
ATOM 2102 N N . CYS A 1 265 ? 30.661 -14.838 23.127 1.00 25.11 265 CYS A N 1
ATOM 2103 C CA . CYS A 1 265 ? 31.589 -15.940 23.239 1.00 25.11 265 CYS A CA 1
ATOM 2104 C C . CYS A 1 265 ? 31.181 -17.136 22.358 1.00 25.11 265 CYS A C 1
ATOM 2106 O O . CYS A 1 265 ? 30.094 -17.700 22.505 1.00 25.11 265 CYS A O 1
ATOM 2108 N N . HIS A 1 266 ? 32.082 -17.561 21.469 1.00 30.00 266 HIS A N 1
ATOM 2109 C CA . HIS A 1 266 ? 31.980 -18.840 20.776 1.00 30.00 266 HIS A CA 1
ATOM 2110 C C . HIS A 1 266 ? 32.207 -19.989 21.762 1.00 30.00 266 HIS A C 1
ATOM 2112 O O . HIS A 1 266 ? 33.339 -20.334 22.091 1.00 30.00 266 HIS A O 1
ATOM 2118 N N . SER A 1 267 ? 31.119 -20.623 22.190 1.00 31.72 267 SER A N 1
ATOM 2119 C CA . SER A 1 267 ? 31.152 -21.984 22.713 1.00 31.72 267 SER A CA 1
ATOM 2120 C C . SER A 1 267 ? 29.799 -22.671 22.531 1.00 31.72 267 SER A C 1
ATOM 2122 O O . SER A 1 267 ? 28.749 -22.086 22.787 1.00 31.72 267 SER A O 1
ATOM 2124 N N . CYS A 1 268 ? 29.872 -23.942 22.133 1.00 27.97 268 CYS A N 1
ATOM 2125 C CA . CYS A 1 268 ? 28.814 -24.954 22.096 1.00 27.97 268 CYS A CA 1
ATOM 2126 C C . CYS A 1 268 ? 27.783 -24.890 20.956 1.00 27.97 268 CYS A C 1
ATOM 2128 O O . CYS A 1 268 ? 26.758 -24.219 21.046 1.00 27.97 268 CYS A O 1
ATOM 2130 N N . ARG A 1 269 ? 27.945 -25.808 19.991 1.00 29.36 269 ARG A N 1
ATOM 2131 C CA . ARG A 1 269 ? 27.085 -27.007 19.913 1.00 29.36 269 ARG A CA 1
ATOM 2132 C C . ARG A 1 269 ? 27.665 -28.048 18.951 1.00 29.36 269 ARG A C 1
ATOM 2134 O O . ARG A 1 269 ? 27.525 -27.945 17.739 1.00 29.36 269 ARG A O 1
ATOM 2141 N N . SER A 1 270 ? 28.273 -29.069 19.547 1.00 32.88 270 SER A N 1
ATOM 2142 C CA . SER A 1 270 ? 28.224 -30.437 19.040 1.00 32.88 270 SER A CA 1
ATOM 2143 C C . SER A 1 270 ? 26.880 -31.037 19.447 1.00 32.88 270 SER A C 1
ATOM 2145 O O . SER A 1 270 ? 26.535 -30.975 20.630 1.00 32.88 270 SER A O 1
ATOM 2147 N N . SER A 1 271 ? 26.145 -31.592 18.489 1.00 33.91 271 SER A N 1
ATOM 2148 C CA . SER A 1 271 ? 25.345 -32.833 18.548 1.00 33.91 271 SER A CA 1
ATOM 2149 C C . SER A 1 271 ? 24.587 -32.970 17.237 1.00 33.91 271 SER A C 1
ATOM 2151 O O . SER A 1 271 ? 23.866 -32.006 16.894 1.00 33.91 271 SER A O 1
#